Protein AF-A0A349D2E9-F1 (afdb_monomer)

Foldseek 3Di:
DDDDDPDDDDDDDDDDDDDDDDDDDDDPPPDVVVVVLVVQLVVLVVLLVVLVVQLVVLVVQLVVLVVQLVVLVVQLVVLVVQLVVLVVQLVVQLVVLVVQLVVQLVVLVPDDDPVSSVVSNVVSVVSSVVSSVVSVPSNVVSVVSSVVSVVSSVVSVVSSVVSVVSSVVSVVSSVVSVVSSVVSVVVSVD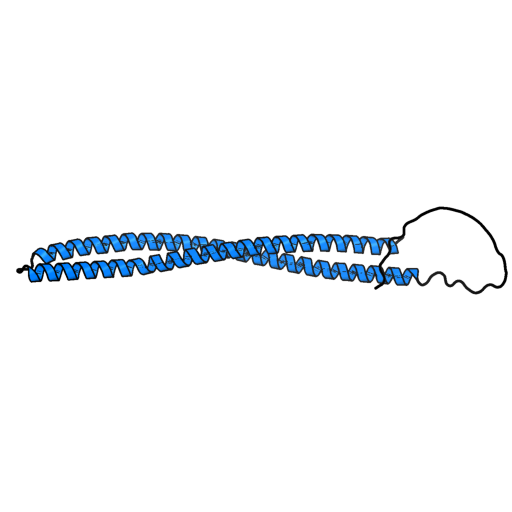

pLDDT: mean 84.96, std 22.48, range [30.25, 98.62]

Mean predicted aligned error: 11.57 Å

Radius of gyration: 40.92 Å; Cα contacts (8 Å, |Δi|>4): 105; chains: 1; bounding box: 83×38×120 Å

Solvent-accessible surface area (backbone atoms only — not comparable to full-atom values): 10168 Å² total; per-residue (Å²): 136,86,75,88,75,81,88,77,90,76,91,82,89,85,88,83,89,85,92,84,86,88,79,94,77,79,86,88,73,87,67,65,65,67,54,52,48,53,52,49,36,52,54,27,47,52,47,28,54,52,26,46,53,47,23,54,51,26,44,52,51,22,53,52,26,43,52,49,25,54,51,26,44,50,51,26,52,52,28,46,51,49,30,52,51,33,49,48,52,29,53,52,47,46,47,49,35,48,50,54,36,50,51,48,48,53,58,29,64,73,43,90,46,72,67,54,26,52,51,44,47,49,51,40,51,50,51,31,50,50,52,41,52,57,42,45,49,58,34,52,50,31,49,50,50,28,51,51,26,50,49,49,26,54,52,27,49,50,47,25,54,51,28,45,52,50,22,58,49,26,50,51,50,25,58,51,25,49,56,46,32,58,47,42,51,50,68,72,76,110

Secondary structure (DSSP, 8-state):
----PPPPP--------------------SSHHHHHHHHHHHHHHHHHHHHHHHHHHHHHHHHHHHHHHHHHHHHHHHHHHHHHHHHHHHHHHHHHHHHHHHHHHHHTTS-SSHHHHHHHHHHHHHHHHHHHHHHHHHHHHHHHHHHHHHHHHHHHHHHHHHHHHHHHHHHHHHHHHHHHHHHHHHHHH-

Sequence (190 aa):
MSVCVPYDTADGDDDDNNDTNTPSGDDDADDTDSSDNGACIAAADEALQTAQSAYDTAQAMWEEAQAAWEEAQGARDEAKEAYADAKAAYKEAASGCKEEYAEAREECSDEETAEERSACRSAAKEERTACIAEAKTEVTAAKADYAAAQQARTVAKSAYAAAKTAWRSAERTFKAAEKTYDKATKACDS

Structure (mmCIF, N/CA/C/O backbone):
data_AF-A0A349D2E9-F1
#
_entry.id   AF-A0A349D2E9-F1
#
loop_
_atom_site.group_PDB
_atom_site.id
_atom_site.type_symbol
_atom_site.label_atom_id
_atom_site.label_alt_id
_atom_site.label_comp_id
_atom_site.label_asym_id
_atom_site.label_entity_id
_atom_site.label_seq_id
_atom_site.pdbx_PDB_ins_code
_atom_site.Cartn_x
_atom_site.Cartn_y
_atom_site.Cartn_z
_atom_site.occupancy
_atom_site.B_iso_or_equiv
_atom_site.auth_seq_id
_atom_site.auth_comp_id
_atom_site.auth_asym_id
_atom_site.auth_atom_id
_atom_site.pdbx_PDB_model_num
ATOM 1 N N . MET A 1 1 ? 14.829 -5.330 -48.091 1.00 33.00 1 MET A N 1
ATOM 2 C CA . MET A 1 1 ? 15.241 -6.065 -46.878 1.00 33.00 1 MET A CA 1
ATOM 3 C C . MET A 1 1 ? 16.336 -7.026 -47.301 1.00 33.00 1 MET A C 1
ATOM 5 O O . MET A 1 1 ? 16.030 -8.147 -47.680 1.00 33.00 1 MET A O 1
ATOM 9 N N . SER A 1 2 ? 17.577 -6.537 -47.355 1.00 33.97 2 SER A N 1
ATOM 10 C CA . SER A 1 2 ? 18.742 -7.396 -47.579 1.00 33.97 2 SER A CA 1
ATOM 11 C C . SER A 1 2 ? 19.066 -8.064 -46.255 1.00 33.97 2 SER A C 1
ATOM 13 O O . SER A 1 2 ? 19.241 -7.389 -45.243 1.00 33.97 2 SER A O 1
ATOM 15 N N . VAL A 1 3 ? 19.026 -9.389 -46.252 1.00 40.72 3 VAL A N 1
ATOM 16 C CA . VAL A 1 3 ? 19.375 -10.216 -45.102 1.00 40.72 3 VAL A CA 1
ATOM 17 C C . VAL A 1 3 ? 20.883 -10.413 -45.168 1.00 40.72 3 VAL A C 1
ATOM 19 O O . VAL A 1 3 ? 21.370 -10.949 -46.159 1.00 40.72 3 VAL A O 1
ATOM 22 N N . CYS A 1 4 ? 21.618 -9.972 -44.146 1.00 36.06 4 CYS A N 1
ATOM 23 C CA . CYS A 1 4 ? 23.039 -10.282 -44.014 1.00 36.06 4 CYS A CA 1
ATOM 24 C C . CYS A 1 4 ? 23.188 -11.802 -43.874 1.00 36.06 4 CYS A C 1
ATOM 26 O O . CYS A 1 4 ? 22.821 -12.375 -42.845 1.00 36.06 4 CYS A O 1
ATOM 28 N N . VAL A 1 5 ? 23.665 -12.461 -44.927 1.00 39.62 5 VAL A N 1
ATOM 29 C CA . VAL A 1 5 ? 24.000 -13.886 -44.890 1.00 39.62 5 VAL A CA 1
ATOM 30 C C . VAL A 1 5 ? 25.425 -14.011 -44.344 1.00 39.62 5 VAL A C 1
ATOM 32 O O . VAL A 1 5 ? 26.317 -13.333 -44.852 1.00 39.62 5 VAL A O 1
ATOM 35 N N . PRO A 1 6 ? 25.672 -14.835 -43.312 1.00 42.31 6 PRO A N 1
ATOM 36 C CA . PRO A 1 6 ? 27.031 -15.155 -42.899 1.00 42.31 6 PRO A CA 1
ATOM 37 C C . PRO A 1 6 ? 27.691 -16.032 -43.972 1.00 42.31 6 PRO A C 1
ATOM 39 O O . PRO A 1 6 ? 27.109 -17.027 -44.398 1.00 42.31 6 PRO A O 1
ATOM 42 N N . TYR A 1 7 ? 28.892 -15.653 -44.407 1.00 35.59 7 TYR A N 1
ATOM 43 C CA . TYR A 1 7 ? 29.714 -16.442 -45.327 1.00 35.59 7 TYR A CA 1
ATOM 44 C C . TYR A 1 7 ? 30.026 -17.817 -44.707 1.00 35.59 7 TYR A C 1
ATOM 46 O O . TYR A 1 7 ? 30.695 -17.894 -43.675 1.00 35.59 7 TYR A O 1
ATOM 54 N N . ASP A 1 8 ? 29.536 -18.886 -45.338 1.00 34.44 8 ASP A N 1
ATOM 55 C CA . ASP A 1 8 ? 29.940 -20.273 -45.088 1.00 34.44 8 ASP A CA 1
ATOM 56 C C . ASP A 1 8 ? 31.030 -20.628 -46.110 1.00 34.44 8 ASP A C 1
ATOM 58 O O . ASP A 1 8 ? 30.807 -20.591 -47.320 1.00 34.44 8 ASP A O 1
ATOM 62 N N . THR A 1 9 ? 32.231 -20.938 -45.631 1.00 42.59 9 THR A N 1
ATOM 63 C CA . THR A 1 9 ? 33.338 -21.437 -46.455 1.00 42.59 9 THR A CA 1
ATOM 64 C C . THR A 1 9 ? 33.157 -22.933 -46.703 1.00 42.59 9 THR A C 1
ATOM 66 O O . THR A 1 9 ? 33.235 -23.714 -45.753 1.00 42.59 9 THR A O 1
ATOM 69 N N . ALA A 1 10 ? 32.973 -23.346 -47.960 1.00 34.09 10 ALA A N 1
ATOM 70 C CA . ALA A 1 10 ? 33.058 -24.748 -48.365 1.00 34.09 10 ALA A CA 1
ATOM 71 C C . ALA A 1 10 ? 33.921 -24.900 -49.630 1.00 34.09 10 ALA A C 1
ATOM 73 O O . ALA A 1 10 ? 33.537 -24.455 -50.709 1.00 34.09 10 ALA A O 1
ATOM 74 N N . ASP A 1 11 ? 35.084 -25.529 -49.446 1.00 39.09 11 ASP A N 1
ATOM 75 C CA . ASP A 1 11 ? 35.926 -26.152 -50.474 1.00 39.09 11 ASP A CA 1
ATOM 76 C C . ASP A 1 11 ? 35.170 -27.254 -51.241 1.00 39.09 11 ASP A C 1
ATOM 78 O O . ASP A 1 11 ? 34.371 -27.986 -50.645 1.00 39.09 11 ASP A O 1
ATOM 82 N N . GLY A 1 12 ? 35.515 -27.453 -52.519 1.00 30.25 12 GLY A N 1
ATOM 83 C CA . GLY A 1 12 ? 35.234 -28.700 -53.239 1.00 30.25 12 GLY A CA 1
ATOM 84 C C . G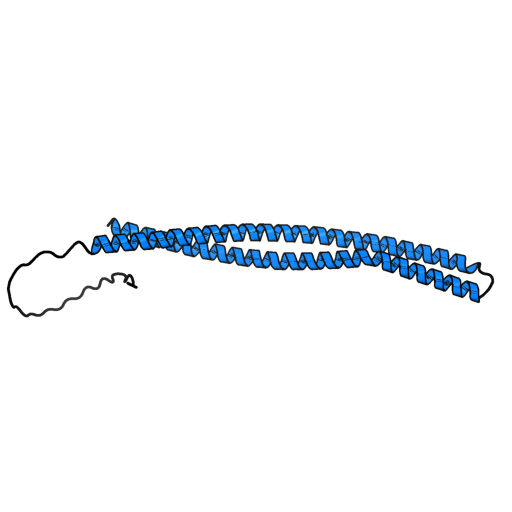LY A 1 12 ? 35.151 -28.570 -54.762 1.00 30.25 12 GLY A C 1
ATOM 85 O O . GLY A 1 12 ? 34.128 -28.139 -55.282 1.00 30.25 12 GLY A O 1
ATOM 86 N N . ASP A 1 13 ? 36.228 -28.989 -55.427 1.00 37.59 13 ASP A N 1
ATOM 87 C CA . ASP A 1 13 ? 36.452 -29.139 -56.874 1.00 37.59 13 ASP A CA 1
ATOM 88 C C . ASP A 1 13 ? 35.363 -29.915 -57.653 1.00 37.59 13 ASP A C 1
ATOM 90 O O . ASP A 1 13 ? 34.778 -30.859 -57.123 1.00 37.59 13 ASP A O 1
ATOM 94 N N . ASP A 1 14 ? 35.150 -29.563 -58.932 1.00 36.16 14 ASP A N 1
ATOM 95 C CA . ASP A 1 14 ? 35.346 -30.472 -60.086 1.00 36.16 14 ASP A CA 1
ATOM 96 C C . ASP A 1 14 ? 35.069 -29.773 -61.444 1.00 36.16 14 ASP A C 1
ATOM 98 O O . ASP A 1 14 ? 34.135 -28.983 -61.604 1.00 36.16 14 ASP A O 1
ATOM 102 N N . ASP A 1 15 ? 35.935 -30.096 -62.408 1.00 40.06 15 ASP A N 1
ATOM 103 C CA . ASP A 1 15 ? 36.120 -29.568 -63.769 1.00 40.06 15 ASP A CA 1
ATOM 104 C C . ASP A 1 15 ? 34.952 -29.792 -64.767 1.00 40.06 15 ASP A C 1
ATOM 106 O O . ASP A 1 15 ? 34.261 -30.806 -64.710 1.00 40.06 15 ASP A O 1
ATOM 110 N N . ASP A 1 16 ? 34.769 -28.875 -65.740 1.00 38.50 16 ASP A N 1
ATOM 111 C CA . ASP A 1 16 ? 35.047 -29.099 -67.186 1.00 38.50 16 ASP A CA 1
ATOM 112 C C . ASP A 1 16 ? 34.396 -28.058 -68.149 1.00 38.50 16 ASP A C 1
ATOM 114 O O . ASP A 1 16 ? 33.178 -27.966 -68.294 1.00 38.50 16 ASP A O 1
ATOM 118 N N . ASN A 1 17 ? 35.273 -27.338 -68.868 1.00 37.12 17 ASN A N 1
ATOM 119 C CA . ASN A 1 17 ? 35.235 -26.850 -70.266 1.00 37.12 17 ASN A CA 1
ATOM 120 C C . ASN A 1 17 ? 33.952 -26.295 -70.940 1.00 37.12 17 ASN A C 1
ATOM 122 O O . ASN A 1 17 ? 33.020 -27.038 -71.236 1.00 37.12 17 ASN A O 1
ATOM 126 N N . ASN A 1 18 ? 34.047 -25.061 -71.477 1.00 32.94 18 ASN A N 1
ATOM 127 C CA . ASN A 1 18 ? 34.114 -24.826 -72.939 1.00 32.94 18 ASN A CA 1
ATOM 128 C C . ASN A 1 18 ? 34.489 -23.362 -73.290 1.00 32.94 18 ASN A C 1
ATOM 130 O O . ASN A 1 18 ? 33.790 -22.420 -72.921 1.00 32.94 18 ASN A O 1
ATOM 134 N N . ASP A 1 19 ? 35.564 -23.214 -74.066 1.00 39.31 19 ASP A N 1
ATOM 135 C CA . ASP A 1 19 ? 36.110 -21.986 -74.657 1.00 39.31 19 ASP A CA 1
ATOM 136 C C . ASP A 1 19 ? 35.180 -21.328 -75.698 1.00 39.31 19 ASP A C 1
ATOM 138 O O . ASP A 1 19 ? 34.783 -21.978 -76.664 1.00 39.31 19 ASP A O 1
ATOM 142 N N . THR A 1 20 ? 34.994 -20.002 -75.618 1.00 34.06 20 THR A N 1
ATOM 143 C CA . THR A 1 20 ? 35.099 -19.098 -76.787 1.00 34.06 20 THR A CA 1
ATOM 144 C C . THR A 1 20 ? 35.524 -17.692 -76.348 1.00 34.06 20 THR A C 1
ATOM 146 O O . THR A 1 20 ? 34.993 -17.133 -75.397 1.00 34.06 20 THR A O 1
ATOM 149 N N . ASN A 1 21 ? 36.497 -17.144 -77.073 1.00 34.69 21 ASN A N 1
ATOM 150 C CA . ASN A 1 21 ? 37.375 -16.038 -76.701 1.00 34.69 21 ASN A CA 1
ATOM 151 C C . ASN A 1 21 ? 36.910 -14.644 -77.199 1.00 34.69 21 ASN A C 1
ATOM 153 O O . ASN A 1 21 ? 36.310 -14.531 -78.269 1.00 34.69 21 ASN A O 1
ATOM 157 N N . THR A 1 22 ? 37.399 -13.616 -76.487 1.00 33.19 22 THR A N 1
ATOM 158 C CA . THR A 1 22 ? 37.607 -12.173 -76.787 1.00 33.19 22 THR A CA 1
ATOM 159 C C . THR A 1 22 ? 36.513 -11.149 -76.426 1.00 33.19 22 THR A C 1
ATOM 161 O O . THR A 1 22 ? 35.343 -11.419 -76.686 1.00 33.19 22 THR A O 1
ATOM 164 N N . PRO A 1 23 ? 36.865 -9.906 -75.996 1.00 40.94 23 PRO A N 1
ATOM 165 C CA . PRO A 1 23 ? 38.124 -9.380 -75.427 1.00 40.94 23 PRO A CA 1
ATOM 166 C C . PRO A 1 23 ? 37.943 -8.638 -74.075 1.00 40.94 23 PRO A C 1
ATOM 168 O O . PRO A 1 23 ? 36.834 -8.317 -73.665 1.00 40.94 23 PRO A O 1
ATOM 171 N N . SER A 1 24 ? 39.073 -8.350 -73.417 1.00 44.31 24 SER A N 1
ATOM 172 C CA . SER A 1 24 ? 39.239 -7.508 -72.222 1.00 44.31 24 SER A CA 1
ATOM 173 C C . SER A 1 24 ? 38.309 -6.290 -72.151 1.00 44.31 24 SER A C 1
ATOM 175 O O . SER A 1 24 ? 38.234 -5.508 -73.099 1.00 44.31 24 SER A O 1
ATOM 177 N N . GLY A 1 25 ? 37.686 -6.113 -70.988 1.00 33.00 25 GLY A N 1
ATOM 178 C CA . GLY A 1 25 ? 36.913 -4.940 -70.604 1.00 33.00 25 GLY A CA 1
ATOM 179 C C . GLY A 1 25 ? 36.765 -4.921 -69.089 1.00 33.00 25 GLY A C 1
ATOM 180 O O . GLY A 1 25 ? 35.844 -5.535 -68.573 1.00 33.00 25 GLY A O 1
ATOM 181 N N . ASP A 1 26 ? 37.746 -4.279 -68.464 1.00 33.78 26 ASP A N 1
ATOM 182 C CA . ASP A 1 26 ? 37.694 -3.527 -67.213 1.00 33.78 26 ASP A CA 1
ATOM 183 C C . ASP A 1 26 ? 37.196 -4.210 -65.927 1.00 33.78 26 ASP A C 1
ATOM 185 O O . ASP A 1 26 ? 36.094 -4.735 -65.797 1.00 33.78 26 ASP A O 1
ATOM 189 N N . ASP A 1 27 ? 38.093 -4.140 -64.951 1.00 41.22 27 ASP A N 1
ATOM 190 C CA . ASP A 1 27 ? 37.936 -4.459 -63.547 1.00 41.22 27 ASP A CA 1
ATOM 191 C C . ASP A 1 27 ? 36.746 -3.698 -62.919 1.00 41.22 27 ASP A C 1
ATOM 193 O O . ASP A 1 27 ? 36.910 -2.607 -62.388 1.00 41.22 27 ASP A O 1
ATOM 197 N N . ASP A 1 28 ? 35.547 -4.285 -62.935 1.00 38.66 28 ASP A N 1
ATOM 198 C CA . ASP A 1 28 ? 34.436 -3.911 -62.036 1.00 38.66 28 ASP A CA 1
ATOM 199 C C . ASP A 1 28 ? 34.423 -4.836 -60.801 1.00 38.66 28 ASP A C 1
ATOM 201 O O . ASP A 1 28 ? 33.394 -5.354 -60.364 1.00 38.66 28 ASP A O 1
ATOM 205 N N . ALA A 1 29 ? 35.606 -5.092 -60.249 1.00 48.25 29 ALA A N 1
ATOM 206 C CA . ALA A 1 29 ? 35.754 -5.579 -58.889 1.00 48.25 29 ALA A CA 1
ATOM 207 C C . ALA A 1 29 ? 36.307 -4.412 -58.070 1.00 48.25 29 ALA A C 1
ATOM 209 O O . ALA A 1 29 ? 37.295 -3.816 -58.486 1.00 48.25 29 ALA A O 1
ATOM 210 N N . ASP A 1 30 ? 35.689 -4.147 -56.916 1.00 44.22 30 ASP A N 1
ATOM 211 C CA . ASP A 1 30 ? 36.194 -3.273 -55.840 1.00 44.22 30 ASP A CA 1
ATOM 212 C C . ASP A 1 30 ? 35.537 -1.886 -55.663 1.00 44.22 30 ASP A C 1
ATOM 214 O O . ASP A 1 30 ? 36.215 -0.884 -55.462 1.00 44.22 30 ASP A O 1
ATOM 218 N N . ASP A 1 31 ? 34.197 -1.812 -55.660 1.00 44.59 31 ASP A N 1
ATOM 219 C CA . ASP A 1 31 ? 33.499 -0.685 -54.987 1.00 44.59 31 ASP A CA 1
ATOM 220 C C . ASP A 1 31 ? 32.223 -1.098 -54.215 1.00 44.59 31 ASP A C 1
ATOM 222 O O . ASP A 1 31 ? 31.630 -0.316 -53.471 1.00 44.59 31 ASP A O 1
ATOM 226 N N . THR A 1 32 ? 31.786 -2.358 -54.326 1.00 49.06 32 THR A N 1
ATOM 227 C CA . THR A 1 32 ? 30.626 -2.873 -53.575 1.00 49.06 32 THR A CA 1
ATOM 228 C C . THR A 1 32 ? 30.965 -3.248 -52.129 1.00 49.06 32 THR A C 1
ATOM 230 O O . THR A 1 32 ? 30.131 -3.064 -51.247 1.00 49.06 32 THR A O 1
ATOM 233 N N . ASP A 1 33 ? 32.191 -3.702 -51.853 1.00 53.75 33 ASP A N 1
ATOM 234 C CA . ASP A 1 33 ? 32.570 -4.235 -50.533 1.00 53.75 33 ASP A CA 1
ATOM 235 C C . ASP A 1 33 ? 32.694 -3.122 -49.467 1.00 53.75 33 ASP A C 1
ATOM 237 O O . ASP A 1 33 ? 32.188 -3.235 -48.352 1.00 53.75 33 ASP A O 1
ATOM 241 N N . SER A 1 34 ? 33.265 -1.964 -49.824 1.00 54.31 34 SER A N 1
ATOM 242 C CA . SER A 1 34 ? 33.393 -0.822 -48.898 1.00 54.31 34 SER A CA 1
ATOM 243 C C . SER A 1 34 ? 32.042 -0.152 -48.582 1.00 54.31 34 SER A C 1
ATOM 245 O O . SER A 1 34 ? 31.772 0.219 -47.434 1.00 54.31 34 SER A O 1
ATOM 247 N N . SER A 1 35 ? 31.158 -0.055 -49.584 1.00 59.97 35 SER A N 1
ATOM 248 C CA . SER A 1 35 ? 29.779 0.443 -49.457 1.00 59.97 35 SER A CA 1
ATOM 249 C C . SER A 1 35 ? 28.942 -0.414 -48.498 1.00 59.97 35 SER A C 1
ATOM 251 O O . SER A 1 35 ? 28.269 0.111 -47.603 1.00 59.97 35 SER A O 1
ATOM 253 N N . ASP A 1 36 ? 29.012 -1.736 -48.656 1.00 66.81 36 ASP A N 1
ATOM 254 C CA . ASP A 1 36 ? 28.207 -2.687 -47.887 1.00 66.81 36 ASP A CA 1
ATOM 255 C C . ASP A 1 36 ? 28.698 -2.808 -46.434 1.00 66.81 36 ASP A C 1
ATOM 257 O O . ASP A 1 36 ? 27.892 -2.878 -45.498 1.00 66.81 36 ASP A O 1
ATOM 261 N N . ASN A 1 37 ? 30.013 -2.710 -46.222 1.00 70.62 37 ASN A N 1
ATOM 262 C CA . ASN A 1 37 ? 30.638 -2.660 -44.901 1.00 70.62 37 ASN A CA 1
ATOM 263 C C . ASN A 1 37 ? 30.291 -1.372 -44.129 1.00 70.62 37 ASN A C 1
ATOM 265 O O . ASN A 1 37 ? 29.913 -1.428 -42.952 1.00 70.62 37 ASN A O 1
ATOM 269 N N . GLY A 1 38 ? 30.300 -0.213 -44.799 1.00 77.69 38 GLY A N 1
ATOM 270 C CA . GLY A 1 38 ? 29.855 1.056 -44.213 1.00 77.69 38 GLY A CA 1
ATOM 271 C C . GLY A 1 38 ? 28.372 1.051 -43.816 1.00 77.69 38 GLY A C 1
ATOM 272 O O . GLY A 1 38 ? 28.012 1.525 -42.734 1.00 77.69 38 GLY A O 1
ATOM 273 N N . ALA A 1 39 ? 27.509 0.456 -44.645 1.00 83.88 39 ALA A N 1
ATOM 274 C CA . ALA A 1 39 ? 26.088 0.287 -44.335 1.00 83.88 39 ALA A CA 1
ATOM 275 C C . ALA A 1 39 ? 25.851 -0.670 -43.148 1.00 83.88 39 ALA A C 1
ATOM 277 O O . ALA A 1 39 ? 24.967 -0.427 -42.321 1.00 83.88 39 ALA A O 1
ATOM 278 N N . CYS A 1 40 ? 26.659 -1.728 -43.029 1.00 84.50 40 CYS A N 1
ATOM 279 C CA . CYS A 1 40 ? 26.600 -2.688 -41.926 1.00 84.50 40 CYS A CA 1
ATOM 280 C C . CYS A 1 40 ? 26.988 -2.053 -40.579 1.00 84.50 40 CYS A C 1
ATOM 282 O O . CYS A 1 40 ? 26.272 -2.230 -39.589 1.00 84.50 40 CYS A O 1
ATOM 284 N N . ILE A 1 41 ? 28.068 -1.259 -40.540 1.00 89.81 41 ILE A N 1
ATOM 285 C CA . ILE A 1 41 ? 28.459 -0.511 -39.333 1.00 89.81 41 ILE A CA 1
ATOM 286 C C . ILE A 1 41 ? 27.361 0.476 -38.934 1.00 89.81 41 ILE A C 1
ATOM 288 O O . ILE A 1 41 ? 26.980 0.510 -37.766 1.00 89.81 41 ILE A O 1
ATOM 292 N N . ALA A 1 42 ? 26.827 1.250 -39.884 1.00 90.31 42 ALA A N 1
ATOM 293 C CA . ALA A 1 42 ? 25.791 2.241 -39.595 1.00 90.31 42 ALA A CA 1
ATOM 294 C C . ALA A 1 42 ? 24.528 1.599 -38.993 1.00 90.31 42 ALA A C 1
ATOM 296 O O . ALA A 1 42 ? 23.991 2.095 -38.003 1.00 90.31 42 ALA A O 1
ATOM 297 N N . ALA A 1 43 ? 24.090 0.457 -39.533 1.00 90.69 43 ALA A N 1
ATOM 298 C CA . ALA A 1 43 ? 22.956 -0.288 -38.989 1.00 90.69 43 ALA A CA 1
ATOM 299 C C . ALA A 1 43 ? 23.244 -0.867 -37.589 1.00 90.69 43 ALA A C 1
ATOM 301 O O . ALA A 1 43 ? 22.364 -0.880 -36.724 1.00 90.69 43 ALA A O 1
ATOM 302 N N . ALA A 1 44 ? 24.469 -1.346 -37.347 1.00 92.44 44 ALA A N 1
ATOM 303 C CA . ALA A 1 44 ? 24.875 -1.852 -36.039 1.00 92.44 44 ALA A CA 1
ATOM 304 C C . ALA A 1 44 ? 24.972 -0.733 -34.985 1.00 92.44 44 ALA A C 1
ATOM 306 O O . ALA A 1 44 ? 24.576 -0.947 -33.838 1.00 92.44 44 ALA A O 1
ATOM 307 N N . ASP A 1 45 ? 25.447 0.452 -35.373 1.00 95.31 45 ASP A N 1
ATOM 308 C CA . ASP A 1 45 ? 25.505 1.640 -34.519 1.00 95.31 45 ASP A CA 1
ATOM 309 C C . ASP A 1 45 ? 24.098 2.130 -34.146 1.00 95.31 45 ASP A C 1
ATOM 311 O O . ASP A 1 45 ? 23.794 2.324 -32.970 1.00 95.31 45 ASP A O 1
ATOM 315 N N . GLU A 1 46 ? 23.186 2.225 -35.118 1.00 95.50 46 GLU A N 1
ATOM 316 C CA . GLU A 1 46 ? 21.787 2.592 -34.862 1.00 95.50 46 GLU A CA 1
ATOM 317 C C . GLU A 1 46 ? 21.107 1.607 -33.891 1.00 95.50 46 GLU A C 1
ATOM 319 O O . GLU A 1 46 ? 20.408 2.011 -32.950 1.00 95.50 46 GLU A O 1
ATOM 324 N N . ALA A 1 47 ? 21.347 0.304 -34.071 1.00 95.06 47 ALA A N 1
ATOM 325 C CA . ALA A 1 47 ? 20.845 -0.727 -33.168 1.00 95.06 47 ALA A CA 1
ATOM 326 C C . ALA A 1 47 ? 21.439 -0.597 -31.755 1.00 95.06 47 ALA A C 1
ATOM 328 O O . ALA A 1 47 ? 20.713 -0.769 -30.770 1.00 95.06 47 ALA A O 1
ATOM 329 N N . LEU A 1 48 ? 22.730 -0.267 -31.641 1.00 97.44 48 LEU A N 1
ATOM 330 C CA . LEU A 1 48 ? 23.400 -0.023 -30.365 1.00 97.44 48 LEU A CA 1
ATOM 331 C C . LEU A 1 48 ? 22.816 1.196 -29.646 1.00 97.44 48 LEU A C 1
ATOM 333 O O . LEU A 1 48 ? 22.444 1.086 -28.477 1.00 97.44 48 LEU A O 1
ATOM 337 N N . GLN A 1 49 ? 22.657 2.324 -30.340 1.00 98.00 49 GLN A N 1
ATOM 338 C CA . GLN A 1 49 ? 22.064 3.545 -29.782 1.00 98.00 49 GLN A CA 1
ATOM 339 C C . GLN A 1 49 ? 20.614 3.323 -29.325 1.00 98.00 49 GLN A C 1
ATOM 341 O O . GLN A 1 49 ? 20.211 3.760 -28.240 1.00 98.00 49 GLN A O 1
ATOM 346 N N . THR A 1 50 ? 19.831 2.584 -30.116 1.00 97.56 50 THR A N 1
ATOM 347 C CA . THR A 1 50 ? 18.457 2.206 -29.759 1.00 97.56 50 THR A CA 1
ATOM 348 C C . THR A 1 50 ? 18.434 1.322 -28.513 1.00 97.56 50 THR A C 1
ATOM 350 O O . THR A 1 50 ? 17.642 1.549 -27.594 1.00 97.56 50 THR A O 1
ATOM 353 N N . ALA A 1 51 ? 19.318 0.322 -28.446 1.00 97.38 51 ALA A N 1
ATOM 354 C CA . ALA A 1 51 ? 19.393 -0.590 -27.312 1.00 97.38 51 ALA A CA 1
ATOM 355 C C . ALA A 1 51 ? 19.884 0.105 -26.031 1.00 97.38 51 ALA A C 1
ATOM 357 O O . ALA A 1 51 ? 19.352 -0.183 -24.959 1.00 97.38 51 ALA A O 1
ATOM 358 N N . GLN A 1 52 ? 20.832 1.042 -26.138 1.00 98.19 52 GLN A N 1
ATOM 359 C CA . GLN A 1 52 ? 21.291 1.885 -25.029 1.00 98.19 52 GLN A CA 1
ATOM 360 C C . GLN A 1 52 ? 20.136 2.729 -24.481 1.00 98.19 52 GLN A C 1
ATOM 362 O O . GLN A 1 52 ? 19.844 2.680 -23.290 1.00 98.19 52 GLN A O 1
ATOM 367 N N . SER A 1 53 ? 19.405 3.417 -25.361 1.00 98.12 53 SER A N 1
ATOM 368 C CA . SER A 1 53 ? 18.254 4.242 -24.970 1.00 98.12 53 SER A CA 1
ATOM 369 C C . SER A 1 53 ? 17.176 3.421 -24.251 1.00 98.12 53 SER A C 1
ATOM 371 O O . SER A 1 53 ? 16.600 3.858 -23.250 1.00 98.12 53 SER A O 1
ATOM 373 N N . ALA A 1 54 ? 16.912 2.202 -24.733 1.00 97.88 54 ALA A N 1
ATOM 374 C CA . ALA A 1 54 ? 15.983 1.274 -24.097 1.00 97.88 54 ALA A CA 1
ATOM 375 C C . ALA A 1 54 ? 16.495 0.767 -22.737 1.00 97.88 54 ALA A C 1
ATOM 377 O O . ALA A 1 54 ? 15.702 0.628 -21.804 1.00 97.88 54 ALA A O 1
ATOM 378 N N . TYR A 1 55 ? 17.799 0.499 -22.615 1.00 98.38 55 TYR A N 1
ATOM 379 C CA . TYR A 1 55 ? 18.442 0.123 -21.356 1.00 98.38 55 TYR A CA 1
ATOM 380 C C . TYR A 1 55 ? 18.316 1.232 -20.307 1.00 98.38 55 TYR A C 1
ATOM 382 O O . TYR A 1 55 ? 17.817 0.957 -19.213 1.00 98.38 55 TYR A O 1
ATOM 390 N N . ASP A 1 56 ? 18.667 2.470 -20.659 1.00 98.38 56 ASP A N 1
ATOM 391 C CA . ASP A 1 56 ? 18.607 3.623 -19.754 1.00 98.38 56 ASP A CA 1
ATOM 392 C C . ASP A 1 56 ? 17.170 3.906 -19.307 1.00 98.38 56 ASP A C 1
ATOM 394 O O . ASP A 1 56 ? 16.895 4.075 -18.118 1.00 98.38 56 ASP A O 1
ATOM 398 N N . THR A 1 57 ? 16.221 3.862 -20.247 1.00 98.38 57 THR A N 1
ATOM 399 C CA . THR A 1 57 ? 14.793 4.028 -19.939 1.00 98.38 57 THR A CA 1
ATOM 400 C C . THR A 1 57 ? 14.301 2.939 -18.986 1.00 98.38 57 THR A C 1
ATOM 402 O O . THR A 1 57 ? 13.609 3.223 -18.008 1.00 98.38 57 THR A O 1
ATOM 405 N N . ALA A 1 58 ? 14.650 1.677 -19.244 1.00 98.06 58 ALA A N 1
ATOM 406 C CA . ALA A 1 58 ? 14.227 0.571 -18.395 1.00 98.06 58 ALA A CA 1
ATOM 407 C C . ALA A 1 58 ? 14.885 0.616 -17.007 1.00 98.06 58 ALA A C 1
ATOM 409 O O . ALA A 1 58 ? 14.253 0.213 -16.029 1.00 98.06 58 ALA A O 1
ATOM 410 N N . GLN A 1 59 ? 16.123 1.112 -16.909 1.00 98.44 59 GLN A N 1
ATOM 411 C CA . GLN A 1 59 ? 16.796 1.337 -15.633 1.00 98.44 59 GLN A CA 1
ATOM 412 C C . GLN A 1 59 ? 16.067 2.405 -14.812 1.00 98.44 59 GLN A C 1
ATOM 414 O O . GLN A 1 59 ? 15.713 2.131 -13.667 1.00 98.44 59 GLN A O 1
ATOM 419 N N . ALA A 1 60 ? 15.772 3.564 -15.407 1.00 98.38 60 ALA A N 1
ATOM 420 C CA . ALA A 1 60 ? 15.042 4.638 -14.733 1.00 98.38 60 ALA A CA 1
ATOM 421 C C . ALA A 1 60 ? 13.673 4.158 -14.217 1.00 98.38 60 ALA A C 1
ATOM 423 O O . ALA A 1 60 ? 13.336 4.354 -13.053 1.00 98.38 60 ALA A O 1
ATOM 424 N N . MET A 1 61 ? 12.925 3.415 -15.039 1.00 98.25 61 MET A N 1
ATOM 425 C CA . MET A 1 61 ? 11.636 2.829 -14.643 1.00 98.25 61 MET A CA 1
ATOM 426 C C . MET A 1 61 ? 11.766 1.835 -13.481 1.00 98.25 61 MET A C 1
ATOM 428 O O . MET A 1 61 ? 10.873 1.724 -12.640 1.00 98.25 61 MET A O 1
ATOM 432 N N . TRP A 1 62 ? 12.860 1.071 -13.430 1.00 98.56 62 TRP A N 1
ATOM 433 C CA . TRP A 1 62 ? 13.126 0.162 -12.317 1.00 98.56 62 TRP A CA 1
ATOM 434 C C . TRP A 1 62 ? 13.456 0.915 -11.023 1.00 98.56 62 TRP A C 1
ATOM 436 O O . TRP A 1 62 ? 12.947 0.529 -9.968 1.00 98.56 62 TRP A O 1
ATOM 446 N N . GLU A 1 63 ? 14.243 1.987 -11.103 1.00 98.44 63 GLU A N 1
ATOM 447 C CA . GLU A 1 63 ? 14.571 2.854 -9.965 1.00 98.44 63 GLU A CA 1
ATOM 448 C C . GLU A 1 63 ? 13.318 3.561 -9.419 1.00 98.44 63 GLU A C 1
ATOM 450 O O . GLU A 1 63 ? 13.063 3.524 -8.214 1.00 98.44 63 GLU A O 1
ATOM 455 N N . GLU A 1 64 ? 12.463 4.098 -10.294 1.00 98.38 64 GLU A N 1
ATOM 456 C CA . GLU A 1 64 ? 11.167 4.678 -9.914 1.00 98.38 64 GLU A CA 1
ATOM 457 C C . GLU A 1 64 ? 10.251 3.645 -9.244 1.00 98.38 64 GLU A C 1
ATOM 459 O O . GLU A 1 64 ? 9.666 3.900 -8.188 1.00 98.38 64 GLU A O 1
ATOM 464 N N . ALA A 1 65 ? 10.150 2.442 -9.816 1.00 98.31 65 ALA A N 1
ATOM 465 C CA . ALA A 1 65 ? 9.337 1.375 -9.242 1.00 98.31 65 ALA A CA 1
ATOM 466 C C . ALA A 1 65 ? 9.881 0.883 -7.890 1.00 98.31 65 ALA A C 1
ATOM 468 O O . ALA A 1 65 ? 9.103 0.445 -7.038 1.00 98.31 65 ALA A O 1
ATOM 469 N N . GLN A 1 66 ? 11.200 0.942 -7.677 1.00 98.38 66 GLN A N 1
ATOM 470 C CA . GLN A 1 66 ? 11.808 0.662 -6.379 1.00 98.38 66 GLN A CA 1
ATOM 471 C C . GLN A 1 66 ? 11.407 1.717 -5.347 1.00 98.38 66 GLN A C 1
ATOM 473 O O . GLN A 1 66 ? 10.919 1.342 -4.281 1.00 98.38 66 GLN A O 1
ATOM 478 N N . ALA A 1 67 ? 11.553 3.001 -5.678 1.00 98.44 67 ALA A N 1
ATOM 479 C CA . ALA A 1 67 ? 11.167 4.094 -4.791 1.00 98.44 67 ALA A CA 1
ATOM 480 C C . ALA A 1 67 ? 9.680 4.005 -4.405 1.00 98.44 67 ALA A C 1
ATOM 482 O O . ALA A 1 67 ? 9.342 4.045 -3.224 1.00 98.44 67 ALA A O 1
ATOM 483 N N . ALA A 1 68 ? 8.798 3.757 -5.378 1.00 98.38 68 ALA A N 1
ATOM 484 C CA . ALA A 1 68 ? 7.367 3.579 -5.130 1.00 98.38 68 ALA A CA 1
ATOM 485 C C . ALA A 1 68 ? 7.058 2.367 -4.229 1.00 98.38 68 ALA A C 1
ATOM 487 O O . ALA A 1 68 ? 6.121 2.391 -3.428 1.00 98.38 68 ALA A O 1
ATOM 488 N N . TRP A 1 69 ? 7.826 1.279 -4.348 1.00 98.44 69 TRP A N 1
ATOM 489 C CA . TRP A 1 69 ? 7.668 0.114 -3.477 1.00 98.44 69 TRP A CA 1
ATOM 490 C C . TRP A 1 69 ? 8.109 0.395 -2.035 1.00 98.44 69 TRP A C 1
ATOM 492 O O . TRP A 1 69 ? 7.425 -0.041 -1.105 1.00 98.44 69 TRP A O 1
ATOM 502 N N . GLU A 1 70 ? 9.204 1.131 -1.849 1.00 98.38 70 GLU A N 1
ATOM 503 C CA . GLU A 1 70 ? 9.694 1.561 -0.535 1.00 98.38 70 GLU A CA 1
ATOM 504 C C . GLU A 1 70 ? 8.717 2.541 0.133 1.00 98.38 70 GLU A C 1
ATOM 506 O O . GLU A 1 70 ? 8.351 2.346 1.293 1.00 98.38 70 GLU A O 1
ATOM 511 N N . GLU A 1 71 ? 8.194 3.515 -0.615 1.00 98.31 71 GLU A N 1
ATOM 512 C CA . GLU A 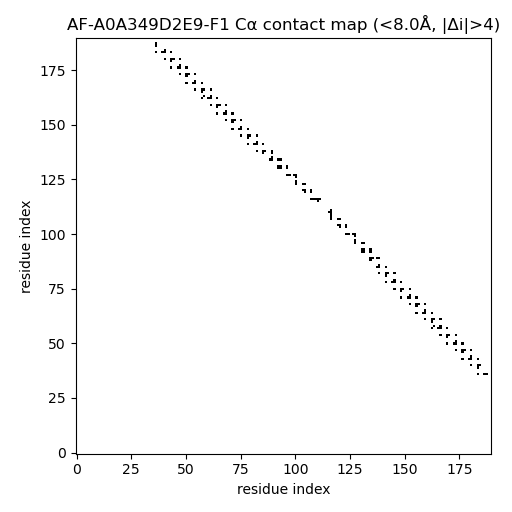1 71 ? 7.165 4.449 -0.145 1.00 98.31 71 GLU A CA 1
ATOM 513 C C . GLU A 1 71 ? 5.887 3.713 0.280 1.00 98.31 71 GLU A C 1
ATOM 515 O O . GLU A 1 71 ? 5.389 3.893 1.393 1.00 98.31 71 GLU A O 1
ATOM 520 N N . ALA A 1 72 ? 5.388 2.796 -0.556 1.00 98.19 72 ALA A N 1
ATOM 521 C CA . ALA A 1 72 ? 4.209 2.000 -0.223 1.00 98.19 72 ALA A CA 1
ATOM 522 C C . ALA A 1 72 ? 4.440 1.071 0.983 1.00 98.19 72 ALA A C 1
ATOM 524 O O . ALA A 1 72 ? 3.490 0.700 1.681 1.00 98.19 72 ALA A O 1
ATOM 525 N N . GLN A 1 73 ? 5.686 0.662 1.237 1.00 98.00 73 GLN A N 1
ATOM 526 C CA . GLN A 1 73 ? 6.039 -0.068 2.448 1.00 98.00 73 GLN A CA 1
ATOM 527 C C . GLN A 1 73 ? 5.976 0.834 3.686 1.00 98.00 73 GLN A C 1
ATOM 529 O O . GLN A 1 73 ? 5.348 0.423 4.661 1.00 98.00 73 GLN A O 1
ATOM 534 N N . GLY A 1 74 ? 6.539 2.044 3.621 1.00 98.25 74 GLY A N 1
ATOM 535 C CA . GLY A 1 74 ? 6.444 3.042 4.691 1.00 98.25 74 GLY A CA 1
ATOM 536 C C . GLY A 1 74 ? 4.993 3.380 5.035 1.00 98.25 74 GLY A C 1
ATOM 537 O O . GLY A 1 74 ? 4.570 3.188 6.173 1.00 98.25 74 GLY A O 1
ATOM 538 N N . ALA A 1 75 ? 4.182 3.721 4.030 1.00 98.44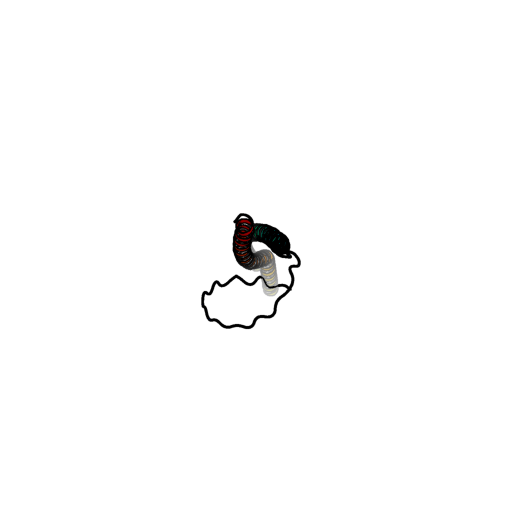 75 ALA A N 1
ATOM 539 C CA . ALA A 1 75 ? 2.760 4.024 4.211 1.00 98.44 75 ALA A CA 1
ATOM 540 C C . ALA A 1 75 ? 1.976 2.863 4.852 1.00 98.44 75 ALA A C 1
ATOM 542 O O . ALA A 1 75 ? 1.069 3.065 5.661 1.00 98.44 75 ALA A O 1
ATOM 543 N N . ARG A 1 76 ? 2.322 1.612 4.518 1.00 98.50 76 ARG A N 1
ATOM 544 C CA . ARG A 1 76 ? 1.716 0.431 5.150 1.00 98.50 76 ARG A CA 1
ATOM 545 C C . ARG A 1 76 ? 2.088 0.319 6.623 1.00 98.50 76 ARG A C 1
ATOM 547 O O . ARG A 1 76 ? 1.256 -0.149 7.403 1.00 98.50 76 ARG A O 1
ATOM 554 N N . ASP A 1 77 ? 3.326 0.633 6.980 1.00 98.44 77 ASP A N 1
ATOM 555 C CA . ASP A 1 77 ? 3.803 0.543 8.358 1.00 98.44 77 ASP A CA 1
ATOM 556 C C . ASP A 1 77 ? 3.184 1.657 9.213 1.00 98.44 77 ASP A C 1
ATOM 558 O O . ASP A 1 77 ? 2.616 1.351 10.261 1.00 98.44 77 ASP A O 1
ATOM 562 N N . GLU A 1 78 ? 3.117 2.885 8.700 1.00 98.19 78 GLU A N 1
ATOM 563 C CA . GLU A 1 78 ? 2.398 4.002 9.331 1.00 98.19 78 GLU A CA 1
ATOM 564 C C . GLU A 1 78 ? 0.910 3.684 9.540 1.00 98.19 78 GLU A C 1
ATOM 566 O O . GLU A 1 78 ? 0.387 3.789 10.649 1.00 98.19 78 GLU A O 1
ATOM 571 N N . ALA A 1 79 ? 0.216 3.195 8.505 1.00 98.31 79 ALA A N 1
ATOM 572 C CA . ALA A 1 79 ? -1.198 2.833 8.621 1.00 98.31 79 ALA A CA 1
ATOM 573 C C . ALA A 1 79 ? -1.435 1.674 9.609 1.00 98.31 79 ALA A C 1
ATOM 575 O O . ALA A 1 79 ? -2.491 1.582 10.240 1.00 98.31 79 ALA A O 1
ATOM 576 N N . LYS A 1 80 ? -0.462 0.767 9.759 1.00 98.44 80 LYS A N 1
ATOM 577 C CA . LYS A 1 80 ? -0.525 -0.319 10.746 1.00 98.44 80 LYS A CA 1
ATOM 578 C C . LYS A 1 80 ? -0.441 0.227 12.170 1.00 98.44 80 LYS A C 1
ATOM 580 O O . LYS A 1 80 ? -1.165 -0.271 13.033 1.00 98.44 80 LYS A O 1
ATOM 585 N N . GLU A 1 81 ? 0.452 1.181 12.410 1.00 98.38 81 GLU A N 1
ATOM 586 C CA . GLU A 1 81 ? 0.609 1.847 13.706 1.00 98.38 81 GLU A CA 1
ATOM 587 C C . GLU A 1 81 ? -0.644 2.655 14.044 1.00 98.38 81 GLU A C 1
ATOM 589 O O . GLU A 1 81 ? -1.270 2.381 15.066 1.00 98.38 81 GLU A O 1
ATOM 594 N N . ALA A 1 82 ? -1.127 3.487 13.117 1.00 98.12 82 ALA A N 1
ATOM 595 C CA . ALA A 1 82 ? -2.375 4.231 13.281 1.00 98.12 82 ALA A CA 1
ATOM 596 C C . ALA A 1 82 ? -3.575 3.314 13.588 1.00 98.12 82 ALA A C 1
ATOM 598 O O . ALA A 1 82 ? -4.392 3.602 14.461 1.00 98.12 82 ALA A O 1
ATOM 599 N N . TYR A 1 83 ? -3.674 2.155 12.924 1.00 98.31 83 TYR A N 1
ATOM 600 C CA . TYR A 1 83 ? -4.713 1.172 13.240 1.00 98.31 83 TYR A CA 1
ATOM 601 C C . TYR A 1 83 ? -4.560 0.559 14.642 1.00 98.31 83 TYR A C 1
ATOM 603 O O . TYR A 1 83 ? -5.563 0.262 15.303 1.00 98.31 83 TYR A O 1
ATOM 611 N N . ALA A 1 84 ? -3.329 0.339 15.108 1.00 98.25 84 ALA A N 1
ATOM 612 C CA . ALA A 1 84 ? -3.075 -0.150 16.459 1.00 98.25 84 ALA A CA 1
ATOM 613 C C . ALA A 1 84 ? -3.468 0.895 17.515 1.00 98.25 84 ALA A C 1
ATOM 615 O O . ALA A 1 84 ? -4.143 0.534 18.484 1.00 98.25 84 ALA A O 1
ATOM 616 N N . ASP A 1 85 ? -3.129 2.161 17.277 1.00 97.50 85 ASP A N 1
ATOM 617 C CA . ASP A 1 85 ? -3.447 3.288 18.154 1.00 97.50 85 ASP A CA 1
ATOM 618 C C . ASP A 1 85 ? -4.954 3.530 18.223 1.00 97.50 85 ASP A C 1
ATOM 620 O O . ASP A 1 85 ? -5.529 3.507 19.312 1.00 97.50 85 ASP A O 1
ATOM 624 N N . ALA A 1 86 ? -5.637 3.600 17.075 1.00 97.50 86 ALA A N 1
ATOM 625 C CA . ALA A 1 86 ? -7.094 3.718 17.025 1.00 97.50 86 ALA A CA 1
ATOM 626 C C . ALA A 1 86 ? -7.775 2.571 17.793 1.00 97.50 86 ALA A C 1
ATOM 628 O O . ALA A 1 86 ? -8.758 2.759 18.510 1.00 97.50 86 ALA A O 1
ATOM 629 N N . LYS A 1 87 ? -7.243 1.345 17.687 1.00 97.81 87 LYS A N 1
ATOM 630 C CA . LYS A 1 87 ? -7.772 0.186 18.418 1.00 97.81 87 LYS A CA 1
ATOM 631 C C . LYS A 1 87 ? -7.548 0.294 19.928 1.00 97.81 87 LYS A C 1
ATOM 633 O O . LYS A 1 87 ? -8.367 -0.239 20.681 1.00 97.81 87 LYS A O 1
ATOM 638 N N . ALA A 1 88 ? -6.451 0.902 20.371 1.00 97.50 88 ALA A N 1
ATOM 639 C CA . ALA A 1 88 ? -6.207 1.177 21.782 1.00 97.50 88 ALA A CA 1
ATOM 640 C C . ALA A 1 88 ? -7.182 2.245 22.297 1.00 97.50 88 ALA A C 1
ATOM 642 O O . ALA A 1 88 ? -7.900 1.967 23.258 1.00 97.50 88 ALA A O 1
ATOM 643 N N . ALA A 1 89 ? -7.308 3.367 21.584 1.00 96.25 89 ALA A N 1
ATOM 644 C CA . ALA A 1 89 ? -8.246 4.443 21.900 1.00 96.25 89 ALA A CA 1
ATOM 645 C C . ALA A 1 89 ? -9.696 3.937 21.986 1.00 96.25 89 ALA A C 1
ATOM 647 O O . ALA A 1 89 ? -10.398 4.200 22.957 1.00 96.25 89 ALA A O 1
ATOM 648 N N . TYR A 1 90 ? -10.129 3.095 21.042 1.00 97.50 90 TYR A N 1
ATOM 649 C CA . TYR A 1 90 ? -11.449 2.463 21.103 1.00 97.50 90 TYR A CA 1
ATOM 650 C C . TYR A 1 90 ? -11.655 1.603 22.350 1.00 97.50 90 TYR A C 1
ATOM 652 O O . TYR A 1 90 ? -12.748 1.593 22.909 1.00 97.50 90 TYR A O 1
ATOM 660 N N . LYS A 1 91 ? -10.644 0.839 22.784 1.00 97.00 91 LYS A N 1
ATOM 661 C CA . LYS A 1 91 ? -10.771 0.019 23.999 1.00 97.00 91 LYS A CA 1
ATOM 662 C C . LYS A 1 91 ? -10.910 0.886 25.242 1.00 97.00 91 LYS A C 1
ATOM 664 O O . LYS A 1 91 ? -11.683 0.525 26.127 1.00 97.00 91 LYS A O 1
ATOM 669 N N . GLU A 1 92 ? -10.156 1.976 25.306 1.00 96.69 92 GLU A N 1
ATOM 670 C CA . GLU A 1 92 ? -10.226 2.949 26.392 1.00 96.69 92 GLU A CA 1
ATOM 671 C C . GLU A 1 92 ? -11.601 3.620 26.417 1.00 96.69 92 GLU A C 1
ATOM 673 O O . GLU A 1 92 ? -12.330 3.466 27.395 1.00 96.69 92 GLU A O 1
ATOM 678 N N . ALA A 1 93 ? -12.029 4.206 25.296 1.00 95.56 93 ALA A N 1
ATOM 679 C CA . ALA A 1 93 ? -13.342 4.831 25.158 1.00 95.56 93 ALA A CA 1
ATOM 680 C C . ALA A 1 93 ? -14.488 3.855 25.470 1.00 95.56 93 ALA A C 1
ATOM 682 O O . ALA A 1 93 ? -15.372 4.164 26.259 1.00 95.56 93 ALA A O 1
ATOM 683 N N . ALA A 1 94 ? -14.458 2.632 24.931 1.00 96.00 94 ALA A N 1
ATOM 684 C CA . ALA A 1 94 ? -15.491 1.632 25.204 1.00 96.00 94 ALA A CA 1
ATOM 685 C C . ALA A 1 94 ? -15.526 1.176 26.674 1.00 96.00 94 ALA A C 1
ATOM 687 O O . ALA A 1 94 ? -16.574 0.715 27.138 1.00 96.00 94 ALA A O 1
ATOM 688 N N . SER A 1 95 ? -14.399 1.266 27.387 1.00 96.31 95 SER A N 1
ATOM 689 C CA . SER A 1 95 ? -14.347 1.018 28.831 1.00 96.31 95 SER A CA 1
ATOM 690 C C . SER A 1 95 ? -14.967 2.189 29.593 1.00 96.31 95 SER A C 1
ATOM 692 O O . SER A 1 95 ? -15.853 1.939 30.406 1.00 96.31 95 SER A O 1
ATOM 694 N N . GLY A 1 96 ? -14.631 3.433 29.232 1.00 96.88 96 GLY A N 1
ATOM 695 C CA . GLY A 1 96 ? -15.270 4.642 29.769 1.00 96.88 96 GLY A CA 1
ATOM 696 C C . GLY A 1 96 ? -16.791 4.637 29.582 1.00 96.88 96 GLY A C 1
ATOM 697 O O . GLY A 1 96 ? -17.524 4.677 30.563 1.00 96.88 96 GLY A O 1
ATOM 698 N N . CYS A 1 97 ? -17.286 4.388 28.360 1.00 96.56 97 CYS A N 1
ATOM 699 C CA . CYS A 1 97 ? -18.730 4.269 28.091 1.00 96.56 97 CYS A CA 1
ATOM 700 C C . CYS A 1 97 ? -19.416 3.181 28.949 1.00 96.56 97 CYS A C 1
ATOM 702 O O . CYS A 1 97 ? -20.634 3.179 29.134 1.00 96.56 97 CYS A O 1
ATOM 704 N N . LYS A 1 98 ? -18.672 2.152 29.382 1.00 95.94 98 LYS A N 1
ATOM 705 C CA . LYS A 1 98 ? -19.205 1.067 30.216 1.00 95.94 98 LYS A CA 1
ATOM 706 C C . LYS A 1 98 ? -19.258 1.469 31.690 1.00 95.94 98 LYS A C 1
ATOM 708 O O . LYS A 1 98 ? -20.181 1.021 32.370 1.00 95.94 98 LYS A O 1
ATOM 713 N N . GLU A 1 99 ? -18.285 2.241 32.157 1.00 97.06 99 GLU A N 1
ATOM 714 C CA . GLU A 1 99 ? -18.245 2.812 33.505 1.00 97.06 99 GLU A CA 1
ATOM 715 C C . GLU A 1 99 ? -19.359 3.848 33.672 1.00 97.06 99 GLU A C 1
ATOM 717 O O . GLU A 1 99 ? -20.217 3.652 34.528 1.00 97.06 99 GLU A O 1
ATOM 722 N N . GLU A 1 100 ? -19.472 4.810 32.753 1.00 95.69 100 GLU A N 1
ATOM 723 C CA . GLU A 1 100 ? -20.562 5.803 32.732 1.00 95.69 100 GLU A CA 1
ATOM 724 C C . GLU A 1 100 ? -21.946 5.135 32.706 1.00 95.69 100 GLU A C 1
ATOM 726 O O . GLU A 1 100 ? -22.858 5.507 33.438 1.00 95.69 100 GLU A O 1
ATOM 731 N N . TYR A 1 101 ? -22.109 4.068 31.915 1.00 96.50 101 TYR A N 1
ATOM 732 C CA . TYR A 1 101 ? -23.348 3.288 31.913 1.00 96.50 101 TYR A CA 1
ATOM 733 C C . TYR A 1 101 ? -23.646 2.612 33.257 1.00 96.50 101 TYR A C 1
ATOM 735 O O . TYR A 1 101 ? -24.815 2.422 33.603 1.00 96.50 101 TYR A O 1
ATOM 743 N N . ALA A 1 102 ? -22.618 2.155 33.974 1.00 96.31 102 ALA A N 1
ATOM 744 C CA . ALA A 1 102 ? -22.800 1.530 35.276 1.00 96.31 102 ALA A CA 1
ATOM 745 C C . ALA A 1 102 ? -23.260 2.564 36.310 1.00 96.31 102 ALA A C 1
ATOM 747 O O . ALA A 1 102 ? -24.218 2.280 37.026 1.00 96.31 102 ALA A O 1
ATOM 748 N N . GLU A 1 103 ? -22.645 3.748 36.307 1.00 96.19 103 GLU A N 1
ATOM 749 C CA . GLU A 1 103 ? -23.009 4.890 37.155 1.00 96.19 103 GLU A CA 1
ATOM 750 C C . GLU A 1 103 ? -24.435 5.367 36.858 1.00 96.19 103 GLU A C 1
ATOM 752 O O . GLU A 1 103 ? -25.292 5.314 37.738 1.00 96.19 103 GLU A O 1
ATOM 757 N N . ALA A 1 104 ? -24.753 5.673 35.596 1.00 95.06 104 ALA A N 1
ATOM 758 C CA . ALA A 1 104 ? -26.097 6.095 35.193 1.00 95.06 104 ALA A CA 1
ATOM 759 C C . ALA A 1 104 ? -27.166 5.053 35.565 1.00 95.06 104 ALA A C 1
ATOM 761 O O . ALA A 1 104 ? -28.277 5.373 35.981 1.00 95.06 104 ALA A O 1
ATOM 762 N N . ARG A 1 105 ? -26.845 3.757 35.451 1.00 94.44 105 ARG A N 1
ATOM 763 C CA . ARG A 1 105 ? -27.766 2.685 35.849 1.00 94.44 105 ARG A CA 1
ATOM 764 C C . ARG A 1 105 ? -27.977 2.618 37.365 1.00 94.44 105 ARG A C 1
ATOM 766 O O . ARG A 1 105 ? -29.060 2.189 37.782 1.00 94.44 105 ARG A O 1
ATOM 773 N N . GLU A 1 106 ? -26.957 2.937 38.155 1.00 95.25 106 GLU A N 1
ATOM 774 C CA . GLU A 1 106 ? -27.051 3.028 39.611 1.00 95.25 106 GLU A CA 1
ATOM 775 C C . GLU A 1 106 ? -27.947 4.203 40.007 1.00 95.25 106 GLU A C 1
ATOM 777 O O . GLU A 1 106 ? -28.929 3.962 40.707 1.00 95.25 106 GLU A O 1
ATOM 782 N N . GLU A 1 107 ? -27.716 5.390 39.440 1.00 94.56 107 GLU A N 1
ATOM 783 C CA . GLU A 1 107 ? -28.543 6.597 39.625 1.00 94.56 107 GLU A CA 1
ATOM 784 C C . GLU A 1 107 ? -30.014 6.354 39.257 1.00 94.56 107 GLU A C 1
ATOM 786 O O . GLU A 1 107 ? -30.922 6.715 40.002 1.00 94.56 107 GLU A O 1
ATOM 791 N N . CYS A 1 108 ? -30.280 5.611 38.176 1.00 95.38 108 CYS A N 1
ATOM 792 C CA . CYS A 1 108 ? -31.640 5.200 37.821 1.00 95.38 108 CYS A CA 1
ATOM 793 C C . CYS A 1 108 ? -32.335 4.331 38.888 1.00 95.38 108 CYS A C 1
ATOM 795 O O . CYS A 1 108 ? -33.473 3.923 38.671 1.00 95.38 108 CYS A O 1
ATOM 797 N N . SER A 1 109 ? -31.671 3.913 39.968 1.00 91.38 109 SER A N 1
ATOM 798 C CA . SER A 1 109 ? -32.306 3.182 41.074 1.00 91.38 109 SER A CA 1
ATOM 799 C C . SER A 1 109 ? -33.004 4.111 42.067 1.00 91.38 109 SER A C 1
ATOM 801 O O . SER A 1 109 ? -33.879 3.628 42.787 1.00 91.38 109 SER A O 1
ATOM 803 N N . ASP A 1 110 ? -32.665 5.401 42.054 1.00 92.38 110 ASP A N 1
ATOM 804 C CA . ASP A 1 110 ? -33.229 6.425 42.939 1.00 92.38 110 ASP A CA 1
ATOM 805 C C . ASP A 1 110 ? -34.600 6.937 42.465 1.00 92.38 110 ASP A C 1
ATOM 807 O O . ASP A 1 110 ? -35.334 7.548 43.241 1.00 92.38 110 ASP A O 1
ATOM 811 N N . GLU A 1 111 ? -34.984 6.645 41.218 1.00 94.31 111 GLU A N 1
ATOM 812 C CA . GLU A 1 111 ? -36.300 6.992 40.670 1.00 94.31 111 GLU A CA 1
ATOM 813 C C . GLU A 1 111 ? -37.437 6.327 41.461 1.00 94.31 111 GLU A C 1
ATOM 815 O O . GLU A 1 111 ? -37.375 5.133 41.787 1.00 94.31 111 GLU A O 1
ATOM 820 N N . GLU A 1 112 ? -38.513 7.071 41.731 1.00 89.12 112 GLU A N 1
ATOM 821 C CA . GLU A 1 112 ? -39.568 6.645 42.657 1.00 89.12 112 GLU A CA 1
ATOM 822 C C . GLU A 1 112 ? -40.434 5.523 42.069 1.00 89.12 112 GLU A C 1
ATOM 824 O O . GLU A 1 112 ? -40.707 4.505 42.728 1.00 89.12 112 GLU A O 1
ATOM 829 N N . THR A 1 113 ? -40.826 5.645 40.799 1.00 96.25 113 THR A N 1
ATOM 830 C CA . THR A 1 113 ? -41.726 4.686 40.149 1.00 96.25 113 THR A CA 1
ATOM 831 C C . THR A 1 113 ? -40.998 3.636 39.313 1.00 96.25 113 THR A C 1
ATOM 833 O O . THR A 1 113 ? -39.849 3.775 38.894 1.00 96.25 113 THR A O 1
ATOM 836 N N . ALA A 1 114 ? -41.682 2.518 39.060 1.00 94.12 114 ALA A N 1
ATOM 837 C CA . ALA A 1 114 ? -41.146 1.480 38.186 1.00 94.12 114 ALA A CA 1
ATOM 838 C C . ALA A 1 114 ? -41.062 1.949 36.724 1.00 94.12 114 ALA A C 1
ATOM 840 O O . ALA A 1 114 ? -40.107 1.578 36.036 1.00 94.12 114 ALA A O 1
ATOM 841 N N . GLU A 1 115 ? -42.024 2.758 36.261 1.00 95.88 115 GLU A N 1
ATOM 842 C CA . GLU A 1 115 ? -41.979 3.362 34.930 1.00 95.88 115 GLU A CA 1
ATOM 843 C C . GLU A 1 115 ? -40.764 4.287 34.757 1.00 95.88 115 GLU A C 1
ATOM 845 O O . GLU A 1 115 ? -40.035 4.128 33.776 1.00 95.88 115 GLU A O 1
ATOM 850 N N . GLU A 1 116 ? -40.488 5.180 35.714 1.00 95.25 116 GLU A N 1
ATOM 851 C CA . GLU A 1 116 ? -39.334 6.097 35.666 1.00 95.25 116 GLU A CA 1
ATOM 852 C C . GLU A 1 116 ? -38.006 5.333 35.653 1.00 95.25 116 GLU A C 1
ATOM 854 O O . GLU A 1 116 ? -37.185 5.538 34.756 1.00 95.25 116 GLU A O 1
ATOM 859 N N . ARG A 1 117 ? -37.837 4.341 36.543 1.00 96.56 117 ARG A N 1
ATOM 860 C CA . ARG A 1 117 ? -36.654 3.455 36.543 1.00 96.56 117 ARG A CA 1
ATOM 861 C C . ARG A 1 117 ? -36.437 2.776 35.190 1.00 96.56 117 ARG A C 1
ATOM 863 O O . ARG A 1 117 ? -35.301 2.612 34.741 1.00 96.56 117 ARG A O 1
ATOM 870 N N . SER A 1 118 ? -37.514 2.326 34.544 1.00 95.69 118 SER A N 1
ATOM 871 C CA . SER A 1 118 ? -37.439 1.666 33.236 1.00 95.69 118 SER A CA 1
ATOM 872 C C . SER A 1 118 ? -37.058 2.641 32.121 1.00 95.69 118 SER A C 1
ATOM 874 O O . SER A 1 118 ? -36.246 2.294 31.257 1.00 95.69 118 SER A O 1
ATOM 876 N N . ALA A 1 119 ? -37.630 3.845 32.131 1.00 97.12 119 ALA A N 1
ATOM 877 C CA . ALA A 1 119 ? -37.320 4.892 31.164 1.00 97.12 119 ALA A CA 1
ATOM 878 C C . ALA A 1 119 ? -35.858 5.346 31.295 1.00 97.12 119 ALA A C 1
ATOM 880 O O . ALA A 1 119 ? -35.120 5.296 30.311 1.00 97.12 119 ALA A O 1
ATOM 881 N N . CYS A 1 120 ? -35.408 5.649 32.516 1.00 97.31 120 CYS A N 1
ATOM 882 C CA . CYS A 1 120 ? -34.030 6.042 32.814 1.00 97.31 120 CYS A CA 1
ATOM 883 C C . CYS A 1 120 ? -33.017 4.986 32.336 1.00 97.31 120 CYS A C 1
ATOM 885 O O . CYS A 1 120 ? -32.096 5.280 31.575 1.00 97.31 120 CYS A O 1
ATOM 887 N N . ARG A 1 121 ? -33.234 3.702 32.667 1.00 96.12 121 ARG A N 1
ATOM 888 C CA . ARG A 1 121 ? -32.340 2.610 32.226 1.00 96.12 121 ARG A CA 1
ATOM 889 C C . ARG A 1 121 ? -32.307 2.419 30.713 1.00 96.12 121 ARG A C 1
ATOM 891 O O . ARG A 1 121 ? -31.313 1.911 30.187 1.00 96.12 121 ARG A O 1
ATOM 898 N N . SER A 1 122 ? -33.398 2.752 30.027 1.00 96.50 122 SER A N 1
ATOM 899 C CA . SER A 1 122 ? -33.461 2.696 28.567 1.00 96.50 122 SER A CA 1
ATOM 900 C C . SER A 1 122 ? -32.637 3.827 27.957 1.00 96.50 122 SER A C 1
ATOM 902 O O . SER A 1 122 ? -31.800 3.541 27.104 1.00 96.50 122 SER A O 1
ATOM 904 N N . ALA A 1 123 ? -32.775 5.052 28.474 1.00 96.69 123 ALA A N 1
ATOM 905 C CA . ALA A 1 123 ? -31.972 6.204 28.064 1.00 96.69 123 ALA A CA 1
ATOM 906 C C . ALA A 1 123 ? -30.465 5.959 28.272 1.00 96.69 123 ALA A C 1
ATOM 908 O O . ALA A 1 123 ? -29.701 6.012 27.312 1.00 96.69 123 ALA A O 1
ATOM 909 N N . ALA A 1 124 ? -30.043 5.524 29.466 1.00 96.75 124 ALA A N 1
ATOM 910 C CA . ALA A 1 124 ? -28.636 5.209 29.750 1.00 96.75 124 ALA A CA 1
ATOM 911 C C . ALA A 1 124 ? -28.058 4.133 28.803 1.00 96.75 124 ALA A C 1
ATOM 913 O O . ALA A 1 124 ? -26.882 4.140 28.431 1.00 96.75 124 ALA A O 1
ATOM 914 N N . LYS A 1 125 ? -28.886 3.166 28.383 1.00 96.75 125 LYS A N 1
ATOM 915 C CA . LYS A 1 125 ? -28.477 2.143 27.411 1.00 96.75 125 LYS A CA 1
ATOM 916 C C . LYS A 1 125 ? -28.319 2.721 26.000 1.00 96.75 125 LYS A C 1
ATOM 918 O O . LYS A 1 125 ? -27.422 2.281 25.273 1.00 96.75 125 LYS A O 1
ATOM 923 N N . GLU A 1 126 ? -29.192 3.637 25.597 1.00 96.94 126 GLU A N 1
ATOM 924 C CA . GLU A 1 126 ? -29.092 4.341 24.316 1.00 96.94 126 GLU A CA 1
ATOM 925 C C . GLU A 1 126 ? -27.829 5.203 24.268 1.00 96.94 126 GLU A C 1
ATOM 927 O O . GLU A 1 126 ? -27.056 5.072 23.319 1.00 96.94 126 GLU A O 1
ATOM 932 N N . GLU A 1 127 ? -27.543 5.959 25.328 1.00 95.62 127 GLU A N 1
ATOM 933 C CA . GLU A 1 127 ? -26.327 6.773 25.452 1.00 95.62 127 GLU A CA 1
ATOM 934 C C . GLU A 1 127 ? -25.057 5.928 25.357 1.00 95.62 127 GLU A C 1
ATOM 936 O O . GLU A 1 127 ? -24.190 6.195 24.523 1.00 95.62 127 GLU A O 1
ATOM 941 N N . ARG A 1 128 ? -24.978 4.815 26.100 1.00 96.62 128 ARG A N 1
ATOM 942 C CA . ARG A 1 128 ? -23.859 3.868 25.967 1.00 96.62 128 ARG A CA 1
ATOM 943 C C . ARG A 1 128 ? -23.698 3.364 24.533 1.00 96.62 128 ARG A C 1
ATOM 945 O O . ARG A 1 128 ? -22.580 3.157 24.059 1.00 96.62 128 ARG A O 1
ATOM 952 N N . THR A 1 129 ? -24.812 3.083 23.861 1.00 96.25 129 THR A N 1
ATOM 953 C CA . THR A 1 129 ? -24.791 2.582 22.482 1.00 96.25 129 THR A CA 1
ATOM 954 C C . THR A 1 129 ? -24.251 3.647 21.532 1.00 96.25 129 THR A C 1
ATOM 956 O O . THR A 1 129 ? -23.425 3.312 20.682 1.00 96.25 129 THR A O 1
ATOM 959 N N . ALA A 1 130 ? -24.656 4.907 21.707 1.00 95.81 130 ALA A N 1
ATOM 960 C CA . ALA A 1 130 ? -24.139 6.043 20.953 1.00 95.81 130 ALA A CA 1
ATOM 961 C C . ALA A 1 130 ? -22.635 6.252 21.204 1.00 95.81 130 ALA A C 1
ATOM 963 O O . ALA A 1 130 ? -21.864 6.241 20.248 1.00 95.81 130 ALA A O 1
ATOM 964 N N . CYS A 1 131 ? -22.203 6.288 22.468 1.00 95.00 131 CYS A N 1
ATOM 965 C CA . CYS A 1 131 ? -20.798 6.431 22.868 1.00 95.00 131 CYS A CA 1
ATOM 966 C C . CYS A 1 131 ? -19.893 5.361 22.221 1.00 95.00 131 CYS A C 1
ATOM 968 O O . CYS A 1 131 ? -18.880 5.663 21.587 1.00 95.00 131 CYS A O 1
ATOM 970 N N . ILE A 1 132 ? -20.295 4.082 22.281 1.00 95.44 132 ILE A N 1
ATOM 971 C CA . ILE A 1 132 ? -19.537 2.986 21.648 1.00 95.44 132 ILE A CA 1
ATOM 972 C C . ILE A 1 132 ? -19.553 3.095 20.116 1.00 95.44 132 ILE A C 1
ATOM 974 O O . ILE A 1 132 ? -18.574 2.714 19.465 1.00 95.44 132 ILE A O 1
ATOM 978 N N . ALA A 1 133 ? -20.662 3.546 19.525 1.00 94.94 133 ALA A N 1
ATOM 979 C CA . ALA A 1 133 ? -20.770 3.711 18.081 1.00 94.94 133 ALA A CA 1
ATOM 980 C C . ALA A 1 133 ? -19.814 4.798 17.577 1.00 94.94 133 ALA A C 1
ATOM 982 O O . ALA A 1 133 ? -19.094 4.544 16.610 1.00 94.94 133 ALA A O 1
ATOM 983 N N . GLU A 1 134 ? -19.747 5.941 18.263 1.00 91.62 134 GLU A N 1
ATOM 984 C CA . GLU A 1 134 ? -18.804 7.020 17.962 1.00 91.62 134 GLU A CA 1
ATOM 985 C C . GLU A 1 134 ? -17.358 6.536 18.072 1.00 91.62 134 GLU A C 1
ATOM 987 O O . GLU A 1 134 ? -16.619 6.613 17.090 1.00 91.62 134 GLU A O 1
ATOM 992 N N . ALA A 1 135 ? -16.984 5.897 19.186 1.00 90.88 135 ALA A N 1
ATOM 993 C CA . ALA A 1 135 ? -15.636 5.354 19.383 1.00 90.88 135 ALA A CA 1
ATOM 994 C C . ALA A 1 135 ? -15.217 4.330 18.306 1.00 90.88 135 ALA A C 1
ATOM 996 O O . ALA A 1 135 ? -14.033 4.116 18.040 1.00 90.88 135 ALA A O 1
ATOM 997 N N . LYS A 1 136 ? -16.179 3.646 17.675 1.00 95.75 136 LYS A N 1
ATOM 998 C CA . LYS A 1 136 ? -15.916 2.636 16.639 1.00 95.75 136 LYS A CA 1
ATOM 999 C C . LYS A 1 136 ? -15.625 3.241 15.261 1.00 95.75 136 LYS A C 1
ATOM 1001 O O . LYS A 1 136 ? -15.064 2.542 14.407 1.00 95.75 136 LYS A O 1
ATOM 1006 N N . THR A 1 137 ? -16.021 4.489 15.016 1.00 94.50 137 THR A N 1
ATOM 1007 C CA . THR A 1 137 ? -15.859 5.145 13.708 1.00 94.50 137 THR A CA 1
ATOM 1008 C C . THR A 1 137 ? -14.388 5.219 13.300 1.00 94.50 137 THR A C 1
ATOM 1010 O O . THR A 1 137 ? -14.024 4.721 12.233 1.00 94.50 137 THR A O 1
ATOM 1013 N N . GLU A 1 138 ? -13.533 5.705 14.196 1.00 91.25 138 GLU A N 1
ATOM 1014 C CA . GLU A 1 138 ? -12.098 5.883 13.968 1.00 91.25 138 GLU A CA 1
ATOM 1015 C C . GLU A 1 138 ? -11.376 4.557 13.690 1.00 91.25 138 GLU A C 1
ATOM 1017 O O . GLU A 1 138 ? -10.653 4.426 12.703 1.00 91.25 138 GLU A O 1
ATOM 1022 N N . VAL A 1 139 ? -11.658 3.508 14.473 1.00 96.62 139 VAL A N 1
ATOM 1023 C CA . VAL A 1 139 ? -11.102 2.162 14.227 1.00 96.62 139 VAL A CA 1
ATOM 1024 C C . VAL A 1 139 ? -11.517 1.611 12.870 1.00 96.62 139 VAL A C 1
ATOM 1026 O O . VAL A 1 139 ? -10.755 0.879 12.234 1.00 96.62 139 VAL A O 1
ATOM 1029 N N . THR A 1 140 ? -12.741 1.907 12.436 1.00 97.25 140 THR A N 1
ATOM 1030 C CA . THR A 1 140 ? -13.246 1.431 11.147 1.00 97.25 140 THR A CA 1
ATOM 1031 C C . THR A 1 140 ? -12.519 2.121 9.996 1.00 97.25 140 THR A C 1
ATOM 1033 O O . THR A 1 140 ? -12.114 1.430 9.060 1.00 97.25 140 THR A O 1
ATOM 1036 N N . ALA A 1 141 ? -12.296 3.434 10.099 1.00 96.06 141 ALA A N 1
ATOM 1037 C CA . ALA A 1 141 ? -11.514 4.203 9.134 1.00 96.06 141 ALA A CA 1
ATOM 1038 C C . ALA A 1 141 ? -10.057 3.715 9.077 1.00 96.06 141 ALA A C 1
ATOM 1040 O O . ALA A 1 141 ? -9.619 3.230 8.036 1.00 96.06 141 ALA A O 1
ATOM 1041 N N . ALA A 1 142 ? -9.361 3.667 10.218 1.00 97.50 142 ALA A N 1
ATOM 1042 C CA . ALA A 1 142 ? -7.961 3.237 10.275 1.00 97.50 142 ALA A CA 1
ATOM 1043 C C . ALA A 1 142 ? -7.758 1.795 9.767 1.00 97.50 142 ALA A C 1
ATOM 1045 O O . ALA A 1 142 ? -6.755 1.466 9.130 1.00 97.50 142 ALA A O 1
ATOM 1046 N N . LYS A 1 143 ? -8.736 0.904 9.994 1.00 98.12 143 LYS A N 1
ATOM 1047 C CA . LYS A 1 143 ? -8.716 -0.453 9.429 1.00 98.12 143 LYS A CA 1
ATOM 1048 C C . LYS A 1 143 ? -8.808 -0.442 7.901 1.00 98.12 143 LYS A C 1
ATOM 1050 O O . LYS A 1 143 ? -8.162 -1.272 7.257 1.00 98.12 143 LYS A O 1
ATOM 1055 N N . ALA A 1 144 ? -9.650 0.423 7.337 1.00 98.19 144 ALA A N 1
ATOM 1056 C CA . ALA A 1 144 ? -9.802 0.562 5.894 1.00 98.19 144 ALA A CA 1
ATOM 1057 C C . ALA A 1 144 ? -8.519 1.120 5.264 1.00 98.19 144 ALA A C 1
ATOM 1059 O O . ALA A 1 144 ? -8.036 0.545 4.288 1.00 98.19 144 ALA A O 1
ATOM 1060 N N . ASP A 1 145 ? -7.908 2.131 5.882 1.00 98.12 145 ASP A N 1
ATOM 1061 C CA . ASP A 1 145 ? -6.646 2.722 5.426 1.00 98.12 145 ASP A CA 1
ATOM 1062 C C . ASP A 1 145 ? -5.506 1.700 5.452 1.00 98.12 145 ASP A C 1
ATOM 1064 O O . ASP A 1 145 ? -4.799 1.512 4.460 1.00 98.12 145 ASP A O 1
ATOM 1068 N N . TYR A 1 146 ? -5.389 0.926 6.535 1.00 98.62 146 TYR A N 1
ATOM 1069 C CA . TYR A 1 146 ? -4.406 -0.155 6.609 1.00 98.62 146 TYR A CA 1
ATOM 1070 C C . TYR A 1 146 ? -4.637 -1.245 5.547 1.00 98.62 146 TYR A C 1
ATOM 1072 O O . TYR A 1 146 ? -3.684 -1.844 5.035 1.00 98.62 146 TYR A O 1
ATOM 1080 N N . ALA A 1 147 ? -5.890 -1.532 5.185 1.00 98.50 147 ALA A N 1
ATOM 1081 C CA . ALA A 1 147 ? -6.194 -2.460 4.097 1.00 98.50 147 ALA A CA 1
ATOM 1082 C C . ALA A 1 147 ? -5.811 -1.878 2.725 1.00 98.50 147 ALA A C 1
ATOM 1084 O O . ALA A 1 147 ? -5.234 -2.595 1.904 1.00 98.50 147 ALA A O 1
ATOM 1085 N N . ALA A 1 148 ? -6.078 -0.592 2.488 1.00 98.38 148 ALA A N 1
ATOM 1086 C CA . ALA A 1 148 ? -5.694 0.104 1.264 1.00 98.38 148 ALA A CA 1
ATOM 1087 C C . ALA A 1 148 ? -4.166 0.155 1.099 1.00 98.38 148 ALA A C 1
ATOM 1089 O O . ALA A 1 148 ? -3.649 -0.213 0.043 1.00 98.38 148 ALA A O 1
ATOM 1090 N N . ALA A 1 149 ? -3.429 0.486 2.162 1.00 98.44 149 ALA A N 1
ATOM 1091 C CA . ALA A 1 149 ? -1.968 0.524 2.142 1.00 98.44 149 ALA A CA 1
ATOM 1092 C C . ALA A 1 149 ? -1.344 -0.860 1.867 1.00 98.44 149 ALA A C 1
ATOM 1094 O O . ALA A 1 149 ? -0.370 -0.986 1.123 1.00 98.44 149 ALA A O 1
ATOM 1095 N N . GLN A 1 150 ? -1.940 -1.942 2.387 1.00 98.56 150 GLN A N 1
ATOM 1096 C CA . GLN A 1 150 ? -1.523 -3.309 2.045 1.00 98.56 150 GLN A CA 1
ATOM 1097 C C . GLN A 1 150 ? -1.718 -3.638 0.560 1.00 98.56 150 GLN A C 1
ATOM 1099 O O . GLN A 1 150 ? -0.863 -4.300 -0.044 1.00 98.56 150 GLN A O 1
ATOM 1104 N N . GLN A 1 151 ? -2.827 -3.190 -0.035 1.00 98.44 151 GLN A N 1
ATOM 1105 C CA . GLN A 1 151 ? -3.068 -3.366 -1.466 1.00 98.44 151 GLN A CA 1
ATOM 1106 C C . GLN A 1 151 ? -2.066 -2.558 -2.293 1.00 98.44 151 GLN A C 1
ATOM 1108 O O . GLN A 1 151 ? -1.417 -3.132 -3.168 1.00 98.44 151 GLN A O 1
ATOM 1113 N N . ALA A 1 152 ? -1.855 -1.281 -1.962 1.00 98.31 152 ALA A N 1
ATOM 1114 C CA . ALA A 1 152 ? -0.884 -0.416 -2.631 1.00 98.31 152 ALA A CA 1
ATOM 1115 C C . ALA A 1 152 ? 0.525 -1.028 -2.618 1.00 98.31 152 ALA A C 1
ATOM 1117 O O . ALA A 1 152 ? 1.153 -1.169 -3.667 1.00 98.31 152 ALA A O 1
ATOM 1118 N N . ARG A 1 153 ? 0.982 -1.526 -1.461 1.00 98.44 153 ARG A N 1
ATOM 1119 C CA . ARG A 1 153 ? 2.269 -2.229 -1.344 1.00 98.44 153 ARG A CA 1
ATOM 1120 C C . ARG A 1 153 ? 2.353 -3.466 -2.240 1.00 98.44 153 ARG A C 1
ATOM 1122 O O . ARG A 1 153 ? 3.410 -3.760 -2.795 1.00 98.44 153 ARG A O 1
ATOM 1129 N N . THR A 1 154 ? 1.263 -4.220 -2.363 1.00 98.44 154 THR A N 1
ATOM 1130 C CA . THR A 1 154 ? 1.216 -5.427 -3.205 1.00 98.44 154 THR A CA 1
ATOM 1131 C C . THR A 1 154 ? 1.333 -5.073 -4.688 1.00 98.44 154 THR A C 1
ATOM 1133 O O . THR A 1 154 ? 2.086 -5.722 -5.421 1.00 98.44 154 THR A O 1
ATOM 1136 N N . VAL A 1 155 ? 0.643 -4.014 -5.113 1.00 98.31 155 VAL A N 1
ATOM 1137 C CA . VAL A 1 155 ? 0.729 -3.477 -6.476 1.00 98.31 155 VAL A CA 1
ATOM 1138 C C . VAL A 1 155 ? 2.142 -2.963 -6.757 1.00 98.31 155 VAL A C 1
ATOM 1140 O O . VAL A 1 155 ? 2.764 -3.413 -7.719 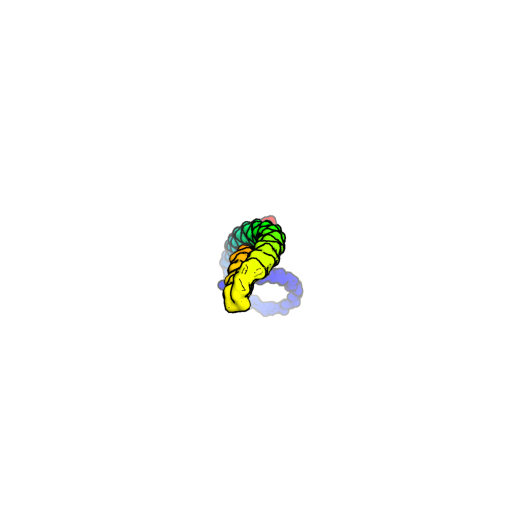1.00 98.31 155 VAL A O 1
ATOM 1143 N N . ALA A 1 156 ? 2.697 -2.124 -5.879 1.00 98.44 156 ALA A N 1
ATOM 1144 C CA . ALA A 1 156 ? 4.036 -1.558 -6.041 1.00 98.44 156 ALA A CA 1
ATOM 1145 C C . ALA A 1 156 ? 5.128 -2.641 -6.082 1.00 98.44 156 ALA A C 1
ATOM 1147 O O . ALA A 1 156 ? 6.006 -2.615 -6.940 1.00 98.44 156 ALA A O 1
ATOM 1148 N N . LYS A 1 157 ? 5.023 -3.678 -5.238 1.00 98.44 157 LYS A N 1
ATOM 1149 C CA . LYS A 1 157 ? 5.938 -4.832 -5.272 1.00 98.44 157 LYS A CA 1
ATOM 1150 C C . LYS A 1 157 ? 5.898 -5.564 -6.618 1.00 98.44 157 LYS A C 1
ATOM 1152 O O . LYS A 1 157 ? 6.929 -6.032 -7.103 1.00 98.44 157 LYS A O 1
ATOM 1157 N N . SER A 1 158 ? 4.709 -5.694 -7.201 1.00 98.31 158 SER A N 1
ATOM 1158 C CA . SER A 1 158 ? 4.528 -6.346 -8.501 1.00 98.31 158 SER A CA 1
ATOM 1159 C C . SER A 1 158 ? 5.108 -5.492 -9.631 1.00 98.31 158 SER A C 1
ATOM 1161 O O . SER A 1 158 ? 5.804 -6.025 -10.494 1.00 98.31 158 SER A O 1
ATOM 1163 N N . ALA A 1 159 ? 4.902 -4.172 -9.584 1.00 98.19 159 ALA A N 1
ATOM 1164 C CA . ALA A 1 159 ? 5.493 -3.219 -10.522 1.00 98.19 159 ALA A CA 1
ATOM 1165 C C . ALA A 1 159 ? 7.029 -3.226 -10.454 1.00 98.19 159 ALA A C 1
ATOM 1167 O O . ALA A 1 159 ? 7.679 -3.364 -11.487 1.00 98.19 159 ALA A O 1
ATOM 1168 N N . TYR A 1 160 ? 7.609 -3.203 -9.248 1.00 98.50 160 TYR A N 1
ATOM 1169 C CA . TYR A 1 160 ? 9.053 -3.353 -9.035 1.00 98.50 160 TYR A CA 1
ATOM 1170 C C . TYR A 1 160 ? 9.603 -4.627 -9.689 1.00 98.50 160 TYR A C 1
ATOM 1172 O O . TYR A 1 160 ? 10.609 -4.589 -10.401 1.00 98.50 160 TYR A O 1
ATOM 1180 N N . ALA A 1 161 ? 8.934 -5.768 -9.486 1.00 98.50 161 ALA A N 1
ATOM 1181 C CA . ALA A 1 161 ? 9.355 -7.035 -10.079 1.00 98.50 161 ALA A CA 1
ATOM 1182 C C . ALA A 1 161 ? 9.279 -7.012 -11.617 1.00 98.50 161 ALA A C 1
ATOM 1184 O O . ALA A 1 161 ? 10.194 -7.500 -12.284 1.00 98.50 161 ALA A O 1
ATOM 1185 N N . ALA A 1 162 ? 8.217 -6.430 -12.179 1.00 98.44 162 ALA A N 1
ATOM 1186 C CA . ALA A 1 162 ? 8.051 -6.289 -13.622 1.00 98.44 162 ALA A CA 1
ATOM 1187 C C . ALA A 1 162 ? 9.120 -5.368 -14.234 1.00 98.44 162 ALA A C 1
ATOM 1189 O O . ALA A 1 162 ? 9.790 -5.765 -15.189 1.00 98.44 162 ALA A O 1
ATOM 1190 N N . ALA A 1 163 ? 9.342 -4.192 -13.642 1.00 98.44 163 ALA A N 1
ATOM 1191 C CA . ALA A 1 163 ? 10.340 -3.226 -14.094 1.00 98.44 163 ALA A CA 1
ATOM 1192 C C . ALA A 1 163 ? 11.760 -3.809 -14.027 1.00 98.44 163 ALA A C 1
ATOM 1194 O O . ALA A 1 163 ? 12.526 -3.704 -14.982 1.00 98.44 163 ALA A O 1
ATOM 1195 N N . LYS A 1 164 ? 12.080 -4.549 -12.958 1.00 98.50 164 LYS A N 1
ATOM 1196 C CA . LYS A 1 164 ? 13.356 -5.265 -12.835 1.00 98.50 164 LYS A CA 1
ATOM 1197 C C . LYS A 1 164 ? 13.562 -6.281 -13.958 1.00 98.50 164 LYS A C 1
ATOM 1199 O O . LYS A 1 164 ? 14.655 -6.372 -14.514 1.00 98.50 164 LYS A O 1
ATOM 1204 N N . THR A 1 165 ? 12.535 -7.061 -14.297 1.00 98.50 165 THR A N 1
ATOM 1205 C CA . THR A 1 165 ? 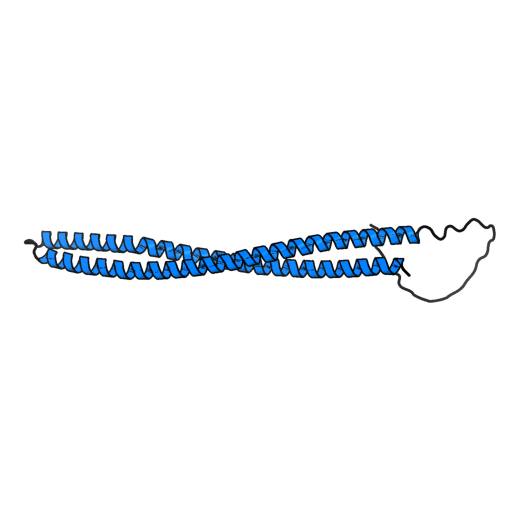12.609 -8.013 -15.416 1.00 98.50 165 THR A CA 1
ATOM 1206 C C . THR A 1 165 ? 12.802 -7.292 -16.752 1.00 98.50 165 THR A C 1
ATOM 1208 O O . THR A 1 165 ? 13.617 -7.743 -17.559 1.00 98.50 165 THR A O 1
ATOM 1211 N N . ALA A 1 166 ? 12.106 -6.172 -16.972 1.00 98.19 166 ALA A N 1
ATOM 1212 C CA . ALA A 1 166 ? 12.249 -5.356 -18.177 1.00 98.19 166 ALA A CA 1
ATOM 1213 C C . ALA A 1 166 ? 13.672 -4.796 -18.318 1.00 98.19 166 ALA A C 1
ATOM 1215 O O . ALA A 1 166 ? 14.301 -5.006 -19.354 1.00 98.19 166 ALA A O 1
ATOM 1216 N N . TRP A 1 167 ? 14.222 -4.206 -17.252 1.00 98.50 167 TRP A N 1
ATOM 1217 C CA . TRP A 1 167 ? 15.604 -3.724 -17.211 1.00 98.50 167 TRP A CA 1
ATOM 1218 C C . TRP A 1 167 ? 16.610 -4.834 -17.527 1.00 98.50 167 TRP A C 1
ATOM 1220 O O . TRP A 1 167 ? 17.445 -4.683 -18.415 1.00 98.50 167 TRP A O 1
ATOM 1230 N N . ARG A 1 168 ? 16.475 -6.010 -16.900 1.00 98.44 168 ARG A N 1
ATOM 1231 C CA . ARG A 1 168 ? 17.334 -7.169 -17.207 1.00 98.44 168 ARG A CA 1
ATOM 1232 C C . ARG A 1 168 ? 17.207 -7.649 -18.648 1.00 98.44 168 ARG A C 1
ATOM 1234 O O . ARG A 1 168 ? 18.149 -8.232 -19.178 1.00 98.44 168 ARG A O 1
ATOM 1241 N N . SER A 1 169 ? 16.044 -7.475 -19.268 1.00 98.25 169 SER A N 1
ATOM 1242 C CA . SER A 1 169 ? 15.860 -7.791 -20.681 1.00 98.25 169 SER A CA 1
ATOM 1243 C C . SER A 1 169 ? 16.561 -6.780 -21.577 1.00 98.25 169 SER A C 1
ATOM 1245 O O . SER A 1 169 ? 17.304 -7.193 -22.464 1.00 98.25 169 SER A O 1
ATOM 1247 N N . ALA A 1 170 ? 16.390 -5.486 -21.305 1.00 98.00 170 ALA A N 1
ATOM 1248 C CA . ALA A 1 170 ? 17.066 -4.420 -22.034 1.00 98.00 170 ALA A CA 1
ATOM 1249 C C . ALA A 1 170 ? 18.595 -4.528 -21.906 1.00 98.00 170 ALA A C 1
ATOM 1251 O O . ALA A 1 170 ? 19.294 -4.428 -22.906 1.00 98.00 170 ALA A O 1
ATOM 1252 N N . GLU A 1 171 ? 19.108 -4.873 -20.719 1.00 98.31 171 GLU A N 1
ATOM 1253 C CA . GLU A 1 171 ? 20.535 -5.130 -20.468 1.00 98.31 171 GLU A CA 1
ATOM 1254 C C . GLU A 1 171 ? 21.098 -6.227 -21.388 1.00 98.31 171 GLU A C 1
ATOM 1256 O O . GLU A 1 171 ? 22.202 -6.105 -21.920 1.00 98.31 171 GLU A O 1
ATOM 1261 N N . ARG A 1 172 ? 20.342 -7.312 -21.604 1.00 98.44 172 ARG A N 1
ATOM 1262 C CA . ARG A 1 172 ? 20.760 -8.389 -22.515 1.00 98.44 172 ARG A CA 1
ATOM 1263 C C . ARG A 1 172 ? 20.764 -7.932 -23.969 1.00 98.44 172 ARG A C 1
ATOM 1265 O O . ARG A 1 172 ? 21.698 -8.276 -24.688 1.00 98.44 172 ARG A O 1
ATOM 1272 N N . THR A 1 173 ? 19.745 -7.183 -24.389 1.00 97.94 173 THR A N 1
ATOM 1273 C CA . THR A 1 173 ? 19.658 -6.633 -25.749 1.00 97.94 173 THR A CA 1
ATOM 1274 C C . THR A 1 173 ? 20.801 -5.662 -26.018 1.00 97.94 173 THR A C 1
ATOM 1276 O O . THR A 1 173 ? 21.473 -5.794 -27.035 1.00 97.94 173 THR A O 1
ATOM 1279 N N . PHE A 1 174 ? 21.079 -4.758 -25.079 1.00 97.81 174 PHE A N 1
ATOM 1280 C CA . PHE A 1 174 ? 22.191 -3.817 -25.164 1.00 97.81 174 PHE A CA 1
ATOM 1281 C C . PHE A 1 174 ? 23.535 -4.538 -25.327 1.00 97.81 174 PHE A C 1
ATOM 1283 O O . PHE A 1 174 ? 24.235 -4.316 -26.310 1.00 97.81 174 PHE A O 1
ATOM 1290 N N . LYS A 1 175 ? 23.827 -5.525 -24.471 1.00 98.12 175 LYS A N 1
ATOM 1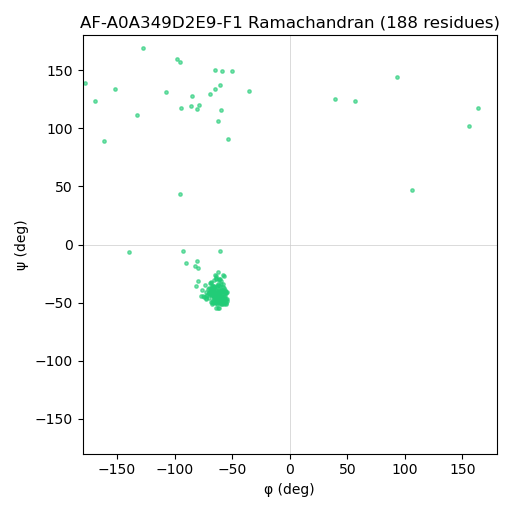291 C CA . LYS A 1 175 ? 25.044 -6.353 -24.586 1.00 98.12 175 LYS A CA 1
ATOM 1292 C C . LYS A 1 175 ? 25.140 -7.135 -25.900 1.00 98.12 175 LYS A C 1
ATOM 1294 O O . LYS A 1 175 ? 26.237 -7.482 -26.333 1.00 98.12 175 LYS A O 1
ATOM 1299 N N . ALA A 1 176 ? 24.013 -7.505 -26.506 1.00 97.12 176 ALA A N 1
ATOM 1300 C CA . ALA A 1 176 ? 23.999 -8.175 -27.804 1.00 97.12 176 ALA A CA 1
ATOM 1301 C C . ALA A 1 176 ? 24.269 -7.192 -28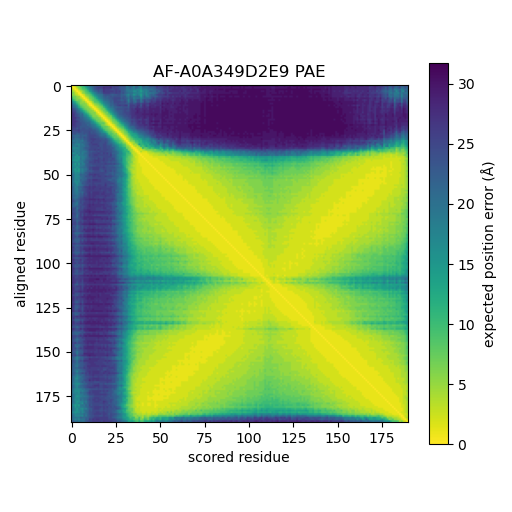.954 1.00 97.12 176 ALA A C 1
ATOM 1303 O O . ALA A 1 176 ? 25.006 -7.536 -29.880 1.00 97.12 176 ALA A O 1
ATOM 1304 N N . ALA A 1 177 ? 23.719 -5.978 -28.874 1.00 96.19 177 ALA A N 1
ATOM 1305 C CA . ALA A 1 177 ? 23.979 -4.908 -29.831 1.00 96.19 177 ALA A CA 1
ATOM 1306 C C . ALA A 1 177 ? 25.451 -4.468 -29.786 1.00 96.19 177 ALA A C 1
ATOM 1308 O O . ALA A 1 177 ? 26.084 -4.400 -30.833 1.00 96.19 177 ALA A O 1
ATOM 1309 N N . GLU A 1 178 ? 26.027 -4.318 -28.588 1.00 97.56 178 GLU A N 1
ATOM 1310 C CA . GLU A 1 178 ? 27.447 -3.988 -28.377 1.00 97.56 178 GLU A CA 1
ATOM 1311 C C . GLU A 1 178 ? 28.358 -5.004 -29.079 1.00 97.56 178 GLU A C 1
ATOM 1313 O O . GLU A 1 178 ? 29.178 -4.655 -29.922 1.00 97.56 178 GLU A O 1
ATOM 1318 N N . LYS A 1 179 ? 28.113 -6.302 -28.858 1.00 96.06 179 LYS A N 1
ATOM 1319 C CA . LYS A 1 179 ? 28.848 -7.376 -29.545 1.00 96.06 179 LYS A CA 1
ATOM 1320 C C . LYS A 1 179 ? 28.678 -7.369 -31.063 1.00 96.06 179 LYS A C 1
ATOM 1322 O O . LYS A 1 179 ? 29.547 -7.880 -31.764 1.00 96.06 179 LYS A O 1
ATOM 1327 N N . THR A 1 180 ? 27.534 -6.916 -31.565 1.00 94.06 180 THR A N 1
ATOM 1328 C CA . THR A 1 180 ? 27.254 -6.875 -33.007 1.00 94.06 180 THR A CA 1
ATOM 1329 C C . THR A 1 180 ? 28.009 -5.719 -33.650 1.00 94.06 180 THR A C 1
ATOM 1331 O O . THR A 1 180 ? 28.682 -5.926 -34.655 1.00 94.06 180 THR A O 1
ATOM 1334 N N . TYR A 1 181 ? 27.982 -4.549 -33.014 1.00 93.56 181 TYR A N 1
ATOM 1335 C CA . TYR A 1 181 ? 28.774 -3.390 -33.404 1.00 93.56 181 TYR A CA 1
ATOM 1336 C C . TYR A 1 181 ? 30.282 -3.694 -33.395 1.00 93.56 181 TYR A C 1
ATOM 1338 O O . TYR A 1 181 ? 30.968 -3.459 -34.389 1.00 93.56 181 TYR A O 1
ATOM 1346 N N . ASP A 1 182 ? 30.787 -4.341 -32.341 1.00 93.88 182 ASP A N 1
ATOM 1347 C CA . ASP A 1 182 ? 32.190 -4.772 -32.247 1.00 93.88 182 ASP A CA 1
ATOM 1348 C C . ASP A 1 182 ? 32.608 -5.740 -33.363 1.00 93.88 182 ASP A C 1
ATOM 1350 O O . ASP A 1 182 ? 33.777 -5.804 -33.738 1.00 93.88 182 ASP A O 1
ATOM 1354 N N . LYS A 1 183 ? 31.679 -6.564 -33.859 1.00 90.94 183 LYS A N 1
ATOM 1355 C CA . LYS A 1 183 ? 31.947 -7.477 -34.978 1.00 90.94 183 LYS A CA 1
ATOM 1356 C C . LYS A 1 183 ? 31.946 -6.742 -36.311 1.00 90.94 183 LYS A C 1
ATOM 1358 O O . LYS A 1 183 ? 32.835 -6.997 -37.114 1.00 90.94 183 LYS A O 1
ATOM 1363 N N . ALA A 1 184 ? 30.971 -5.861 -36.531 1.00 88.44 184 ALA A N 1
ATOM 1364 C CA . ALA A 1 184 ? 30.862 -5.077 -37.758 1.00 88.44 184 ALA A CA 1
ATOM 1365 C C . ALA A 1 184 ? 32.090 -4.177 -37.954 1.00 88.44 184 ALA A C 1
ATOM 1367 O O . ALA A 1 184 ? 32.654 -4.134 -39.040 1.00 88.44 184 ALA A O 1
ATOM 1368 N N . THR A 1 185 ? 32.557 -3.536 -36.881 1.00 88.69 185 THR A N 1
ATOM 1369 C CA . THR A 1 185 ? 33.774 -2.709 -36.901 1.00 88.69 185 THR A CA 1
ATOM 1370 C C . THR A 1 185 ? 35.025 -3.532 -37.200 1.00 88.69 185 THR A C 1
ATOM 1372 O O . THR A 1 185 ? 35.755 -3.204 -38.127 1.00 88.69 185 THR A O 1
ATOM 1375 N N . LYS A 1 186 ? 35.231 -4.663 -36.510 1.00 87.88 186 LYS A N 1
ATOM 1376 C CA . LYS A 1 186 ? 36.379 -5.551 -36.775 1.00 87.88 186 LYS A CA 1
ATOM 1377 C C . LYS A 1 186 ? 36.413 -6.091 -38.199 1.00 87.88 186 LYS A C 1
ATOM 1379 O O . LYS A 1 186 ? 37.493 -6.186 -38.761 1.00 87.88 186 LYS A O 1
ATOM 1384 N N . ALA A 1 187 ? 35.261 -6.440 -38.770 1.00 80.75 187 ALA A N 1
ATOM 1385 C CA . ALA A 1 187 ? 35.180 -6.918 -40.148 1.00 80.75 187 ALA A CA 1
ATOM 1386 C C . ALA A 1 187 ? 35.638 -5.863 -41.172 1.00 80.75 187 ALA A C 1
ATOM 1388 O O . ALA A 1 187 ? 36.078 -6.238 -42.246 1.00 80.75 187 ALA A O 1
ATOM 1389 N N . CYS A 1 188 ? 35.581 -4.573 -40.829 1.00 71.69 188 CYS A N 1
ATOM 1390 C CA . CYS A 1 188 ? 36.052 -3.481 -41.685 1.00 71.69 188 CYS A CA 1
ATOM 1391 C C . CYS A 1 188 ? 37.533 -3.125 -41.464 1.00 71.69 188 CYS A C 1
ATOM 1393 O O . CYS A 1 188 ? 38.122 -2.435 -42.291 1.00 71.69 188 CYS A O 1
ATOM 1395 N N . ASP A 1 189 ? 38.122 -3.570 -40.348 1.00 60.50 189 ASP A N 1
ATOM 1396 C CA . ASP A 1 189 ? 39.535 -3.363 -39.999 1.00 60.50 189 ASP A CA 1
ATOM 1397 C C . ASP A 1 189 ? 40.455 -4.519 -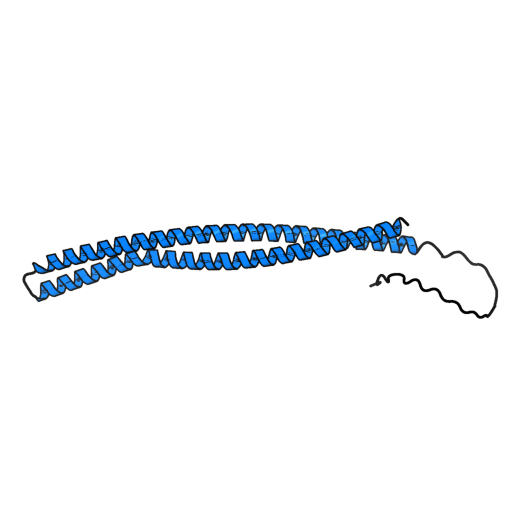40.466 1.00 60.50 189 ASP A C 1
ATOM 1399 O O . ASP A 1 189 ? 41.673 -4.433 -40.281 1.00 60.50 189 ASP A O 1
ATOM 1403 N N . SER A 1 190 ? 39.897 -5.612 -41.012 1.00 53.31 190 SER A N 1
ATOM 1404 C CA . SER A 1 190 ? 40.636 -6.814 -41.467 1.00 53.31 190 SER A CA 1
ATOM 1405 C C . SER A 1 190 ? 40.654 -6.943 -42.980 1.00 53.31 190 SER A C 1
ATOM 1407 O O . SER A 1 190 ? 41.673 -7.477 -43.474 1.00 53.31 190 SER A O 1
#

Nearest PDB structures (foldseek):
  3ja6-assembly1_I  TM=3.853E-01  e=9.118E-02  Escherichia coli
  3g6b-assembly1_A  TM=5.093E-01  e=3.810E-01  Thermotoga maritima
  3ja6-assembly1_H  TM=3.762E-01  e=1.633E-01  Escherichia coli
  7a0g-assembly1_FFF  TM=7.039E-01  e=2.704E+00  Serratia marcescens
  6ixg-assembly2_B  TM=2.711E-01  e=6.137E-01  Homo sapiens